Protein AF-A0A1J3FR32-F1 (afdb_monomer)

Foldseek 3Di:
DDDDDDDDPPPPPDDDDDDDDDDPDPDPPPVDPPVPCPLDCVSLVNDDPDDDDDDDDDDDDDDDDDDDDDDDDDDDDDDDDDDDDDDDDDDDDPDPDDDDDDDPCVVVVVVVVVVVVVVVVVVVVVCVVPVDPDDDDDPPPVDDPDPPDDDDDDDDDDDDDDDDVVVVVVVVVVVVVVVVVVSVVVVVVVVVVVVVVVVVVVVVVVVVVVVVPDDDDDDDDDDPD

InterPro domains:
  IPR009675 TPX2 [PTHR14326] (20-225)
  IPR027329 TPX2, C-terminal [PF06886] (163-225)

Secondary structure (DSSP, 8-state):
-PPP----TT---PPP--------------S--GGG----TTTTT---S---------------------PPP------------------------PPPP--TTHHHHHHHHHHHHHHHHHHHHHHHHHTS--PPPPP---S----PPPPPPPPPPPPP----HHHHHHHHHHHHHHHHHHHHHHHHHHHHHHHHHHHHHHHHHHHHHHHHTSPPPPPPPP---

Sequence (225 aa):
KKALKWELPGMSMQPPKCPEAETDQVTWSSSISPSDLVLTATNLGLEQPHASVSSSWDNSVSNLNSNGGRWSRRNSLESSASMGSRRSKKKQIKVTSQKPFKLRT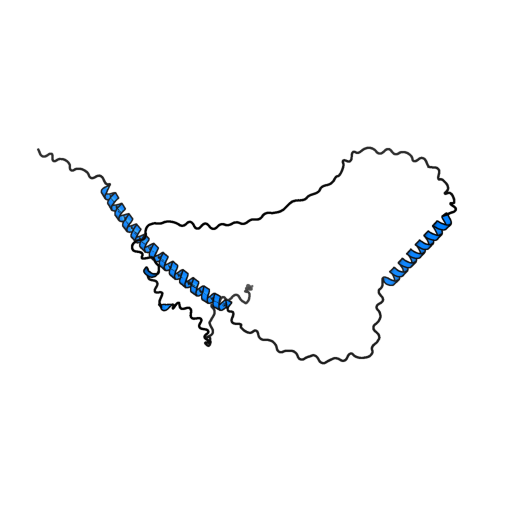EERGRMKEEEFAKKLQEMTMEEQKMRIPIAQGLPWTTDEPESLVKPHVKEITVPIDLKLHSDIRAVERADFDYQVAERLSLIEQYKAERERQQKLAEEEELRKLRKEMIPKAQPTPYFDR

Solvent-accessible surface area (backbone atoms only — not comparable to full-atom values): 16050 Å² total; per-residue (Å²): 138,82,86,86,80,88,73,74,93,82,76,77,87,65,81,85,80,79,74,89,73,82,85,79,82,79,78,76,78,69,90,70,65,81,86,74,68,69,91,39,59,62,80,70,66,72,64,63,98,80,75,79,94,72,91,81,89,82,84,82,80,84,84,87,82,82,92,82,85,84,89,85,86,84,87,88,78,88,88,80,88,86,80,85,84,85,92,75,92,75,84,79,75,84,74,83,82,77,78,83,78,88,55,91,63,49,64,64,51,49,54,52,48,53,54,50,50,50,50,53,52,51,54,52,53,52,50,62,60,61,70,57,80,78,74,83,75,77,76,88,69,85,68,79,78,83,81,75,79,79,77,84,82,78,81,85,84,74,90,77,92,72,90,52,70,64,58,56,50,51,53,55,49,51,55,50,52,50,55,51,50,53,54,50,53,53,53,50,52,54,51,51,53,52,52,53,52,50,52,54,52,52,51,51,53,50,50,49,51,57,59,65,70,51,87,77,82,77,80,79,79,87,75,95,119

Organism: Noccaea caerulescens (NCBI:txid107243)

Mean predicted aligned error: 22.43 Å

pLDDT: mean 71.94, std 20.52, range [33.94, 97.88]

Radius of gyration: 52.79 Å; Cα contacts (8 Å, |Δi|>4): 12; chains: 1; bounding box: 109×103×129 Å

Structure (mmCIF, N/CA/C/O backbone):
data_AF-A0A1J3FR32-F1
#
_entry.id   AF-A0A1J3FR32-F1
#
loop_
_atom_site.group_PDB
_atom_site.id
_atom_site.type_symbol
_atom_site.label_atom_id
_atom_site.label_alt_id
_atom_site.label_comp_id
_atom_site.label_asym_id
_atom_site.label_entity_id
_atom_site.label_seq_id
_atom_site.pdbx_PDB_ins_code
_atom_site.Cartn_x
_atom_site.Cartn_y
_atom_site.Cartn_z
_atom_site.occupancy
_atom_site.B_iso_or_equiv
_atom_site.auth_seq_id
_atom_site.auth_comp_id
_atom_site.auth_asym_id
_atom_site.auth_atom_id
_atom_site.pdbx_PDB_model_num
ATOM 1 N N . LYS A 1 1 ? -27.136 -9.671 -34.035 1.00 48.59 1 LYS A N 1
ATOM 2 C CA . LYS A 1 1 ? -26.008 -8.786 -33.651 1.00 48.59 1 LYS A CA 1
ATOM 3 C C . LYS A 1 1 ? -25.536 -9.233 -32.270 1.00 48.59 1 LYS A C 1
ATOM 5 O O . LYS A 1 1 ? -26.292 -9.063 -31.327 1.00 48.59 1 LYS A O 1
ATOM 10 N N . LYS A 1 2 ? -24.401 -9.935 -32.164 1.00 47.72 2 LYS A N 1
ATOM 11 C CA . LYS A 1 2 ? -23.880 -10.441 -30.879 1.00 47.72 2 LYS A CA 1
ATOM 12 C C . LYS A 1 2 ? -22.872 -9.426 -30.334 1.00 47.72 2 LYS A C 1
ATOM 14 O O . LYS A 1 2 ? -22.027 -8.968 -31.095 1.00 47.72 2 LYS A O 1
ATOM 19 N N . ALA A 1 3 ? -23.010 -9.046 -29.066 1.00 48.25 3 ALA A N 1
ATOM 20 C CA . ALA A 1 3 ? -22.107 -8.108 -28.407 1.00 48.25 3 ALA A CA 1
ATOM 21 C C . ALA A 1 3 ? -20.741 -8.775 -28.174 1.00 48.25 3 ALA A C 1
ATOM 23 O O . ALA A 1 3 ? -20.672 -9.826 -27.535 1.00 48.25 3 ALA A O 1
ATOM 24 N N . LEU A 1 4 ? -19.676 -8.178 -28.718 1.00 64.19 4 LEU A N 1
ATOM 25 C CA . LEU A 1 4 ? -18.297 -8.553 -28.412 1.00 64.19 4 LEU A CA 1
ATOM 26 C C . LEU A 1 4 ? -17.953 -8.028 -27.018 1.00 64.19 4 LEU A C 1
ATOM 28 O O . LEU A 1 4 ? -18.041 -6.829 -26.758 1.00 64.19 4 LEU A O 1
ATOM 32 N N . LYS A 1 5 ? -17.584 -8.948 -26.133 1.00 61.41 5 LYS A N 1
ATOM 33 C CA . LYS A 1 5 ? -17.104 -8.660 -24.787 1.00 61.41 5 LYS A CA 1
ATOM 34 C C . LYS A 1 5 ? -15.593 -8.476 -24.884 1.00 61.41 5 LYS A C 1
ATOM 36 O O . LYS A 1 5 ? -14.889 -9.414 -25.246 1.00 61.41 5 LYS A O 1
ATOM 41 N N . TRP A 1 6 ? -15.121 -7.261 -24.637 1.00 57.09 6 TRP A N 1
ATOM 42 C CA . TRP A 1 6 ? -13.699 -6.962 -24.513 1.00 57.09 6 TRP A CA 1
ATOM 43 C C . TRP A 1 6 ? -13.285 -7.248 -23.072 1.00 57.09 6 TRP A C 1
ATOM 45 O O . TRP A 1 6 ? -13.387 -6.372 -22.221 1.00 57.09 6 TRP A O 1
ATOM 55 N N . GLU A 1 7 ? -12.867 -8.476 -22.785 1.00 62.97 7 GLU A N 1
ATOM 56 C CA . GLU A 1 7 ? -12.186 -8.785 -21.527 1.00 62.97 7 GLU A CA 1
ATOM 57 C C . GLU A 1 7 ? -10.701 -9.014 -21.820 1.00 62.97 7 GLU A C 1
ATOM 59 O O . GLU A 1 7 ? -10.335 -9.793 -22.702 1.00 62.97 7 GLU A O 1
ATOM 64 N N . LEU A 1 8 ? -9.855 -8.256 -21.119 1.00 56.47 8 LEU A N 1
ATOM 65 C CA . LEU A 1 8 ? -8.399 -8.336 -21.187 1.00 56.47 8 LEU A CA 1
ATOM 66 C C . LEU A 1 8 ? -7.935 -9.688 -20.615 1.00 56.47 8 LEU A C 1
ATOM 68 O O . LEU A 1 8 ? -8.271 -10.003 -19.469 1.00 56.47 8 LEU A O 1
ATOM 72 N N . PRO A 1 9 ? -7.147 -10.482 -21.360 1.00 54.16 9 PRO A N 1
ATOM 73 C CA . PRO A 1 9 ? -6.526 -11.686 -20.821 1.00 54.16 9 PRO A CA 1
ATOM 74 C C . PRO A 1 9 ? -5.613 -11.323 -19.637 1.00 54.16 9 PRO A C 1
ATOM 76 O O . PRO A 1 9 ? -4.627 -10.615 -19.823 1.00 54.16 9 PRO A O 1
ATOM 79 N N . GLY A 1 10 ? -5.952 -11.776 -18.422 1.00 53.88 10 GLY A N 1
ATOM 80 C CA . GLY A 1 10 ? -5.095 -11.625 -17.232 1.00 53.88 10 GLY A CA 1
ATOM 81 C C . GLY A 1 10 ? -5.777 -11.212 -15.920 1.00 53.88 10 GLY A C 1
ATOM 82 O O . GLY A 1 10 ? -5.112 -11.186 -14.892 1.00 53.88 10 GLY A O 1
ATOM 83 N N . MET A 1 11 ? -7.081 -10.912 -15.904 1.00 48.69 11 MET A N 1
ATOM 84 C CA . MET A 1 11 ? -7.794 -10.448 -14.693 1.00 48.69 11 MET A CA 1
ATOM 85 C C . MET A 1 11 ? -8.573 -11.538 -13.934 1.00 48.69 11 MET A C 1
ATOM 87 O O . MET A 1 11 ? -9.514 -11.233 -13.202 1.00 48.69 11 MET A O 1
ATOM 91 N N . SER A 1 12 ? -8.199 -12.814 -14.051 1.00 49.84 12 SER A N 1
ATOM 92 C CA . SER A 1 12 ? -8.732 -13.827 -13.136 1.00 49.84 12 SER A CA 1
ATOM 93 C C . SER A 1 12 ? -7.989 -13.744 -11.801 1.00 49.84 12 SER A C 1
ATOM 95 O O . SER A 1 12 ? -6.908 -14.308 -11.648 1.00 49.84 12 SER A O 1
ATOM 97 N N . MET A 1 13 ? -8.581 -13.050 -10.828 1.00 51.06 13 MET A N 1
ATOM 98 C CA . MET A 1 13 ? -8.236 -13.189 -9.412 1.00 51.06 13 MET A CA 1
ATOM 99 C C . MET A 1 13 ? -8.655 -14.592 -8.949 1.00 51.06 13 MET A C 1
ATOM 101 O O . MET A 1 13 ? -9.740 -14.787 -8.406 1.00 51.06 13 MET A O 1
ATOM 105 N N . GLN A 1 14 ? -7.830 -15.597 -9.239 1.00 46.31 14 GLN A N 1
ATOM 106 C CA . GLN A 1 14 ? -7.890 -16.878 -8.542 1.00 46.31 14 GLN A CA 1
ATOM 107 C C . GLN A 1 14 ? -7.084 -16.759 -7.242 1.00 46.31 14 GLN A C 1
ATOM 109 O O . GLN A 1 14 ? -5.990 -16.193 -7.275 1.00 46.31 14 GLN A O 1
ATOM 114 N N . PRO A 1 15 ? -7.571 -17.299 -6.109 1.00 47.94 15 PRO A N 1
ATOM 115 C CA . PRO A 1 15 ? -6.716 -17.481 -4.944 1.00 47.94 15 PRO A CA 1
ATOM 116 C C . PRO A 1 15 ? -5.552 -18.408 -5.337 1.00 47.94 15 PRO A C 1
ATOM 118 O O . PRO A 1 15 ? -5.787 -19.391 -6.054 1.00 47.94 15 PRO A O 1
ATOM 121 N N . PRO A 1 16 ? -4.307 -18.112 -4.923 1.00 49.38 16 PRO A N 1
ATOM 122 C CA . PRO A 1 16 ? -3.157 -18.914 -5.309 1.00 49.38 16 PRO A CA 1
ATOM 123 C C . PRO A 1 16 ? -3.336 -20.346 -4.803 1.00 49.38 16 PRO A C 1
ATOM 125 O O . PRO A 1 16 ? -3.536 -20.598 -3.616 1.00 49.38 16 PRO A O 1
ATOM 128 N N . LYS A 1 17 ? -3.291 -21.293 -5.739 1.00 40.34 17 LYS A N 1
ATOM 129 C CA . LYS A 1 17 ? -3.235 -22.722 -5.453 1.00 40.34 17 LYS A CA 1
ATOM 130 C C . LYS A 1 17 ? -1.770 -23.048 -5.179 1.00 40.34 17 LYS A C 1
ATOM 132 O O . LYS A 1 17 ? -0.960 -23.023 -6.100 1.00 40.34 17 LYS A O 1
ATOM 137 N N . CYS A 1 18 ? -1.436 -23.256 -3.909 1.00 33.94 18 CYS A N 1
ATOM 138 C CA . CYS A 1 18 ? -0.085 -23.589 -3.470 1.00 33.94 18 CYS A CA 1
ATOM 139 C C . CYS A 1 18 ? 0.385 -24.900 -4.124 1.00 33.94 18 CYS A C 1
ATOM 141 O O . CYS A 1 18 ? -0.312 -25.908 -3.982 1.00 33.94 18 CYS A O 1
ATOM 143 N N . PRO A 1 19 ? 1.542 -24.933 -4.804 1.00 43.50 19 PRO A N 1
ATOM 144 C CA . PRO A 1 19 ? 2.239 -26.186 -5.042 1.00 43.50 19 PRO A CA 1
ATOM 145 C C . PRO A 1 19 ? 2.903 -26.644 -3.735 1.00 43.50 19 PRO A C 1
ATOM 147 O O . PRO A 1 19 ? 3.483 -25.835 -3.007 1.00 43.50 19 PRO A O 1
ATOM 150 N N . GLU A 1 20 ? 2.780 -27.937 -3.430 1.00 43.53 20 GLU A N 1
ATOM 151 C CA . GLU A 1 20 ? 3.483 -28.606 -2.333 1.00 43.53 20 GLU A CA 1
ATOM 152 C C . GLU A 1 20 ? 4.988 -28.337 -2.454 1.00 43.53 20 GLU A C 1
ATOM 154 O O . GLU A 1 20 ? 5.626 -28.697 -3.443 1.00 43.53 20 GLU A O 1
ATOM 159 N N . ALA A 1 21 ? 5.540 -27.636 -1.464 1.00 42.88 21 ALA A N 1
ATOM 160 C CA . ALA A 1 21 ? 6.949 -27.296 -1.411 1.00 42.88 21 ALA A CA 1
ATOM 161 C C . ALA A 1 21 ? 7.724 -28.415 -0.710 1.00 42.88 21 ALA A C 1
ATOM 163 O O . ALA A 1 21 ? 7.490 -28.707 0.464 1.00 42.88 21 ALA A O 1
ATOM 164 N N . GLU A 1 22 ? 8.680 -28.994 -1.433 1.00 44.19 22 GLU A N 1
ATOM 165 C CA . GLU A 1 22 ? 9.786 -29.746 -0.851 1.00 44.19 22 GLU A CA 1
ATOM 166 C C . GLU A 1 22 ? 10.551 -28.848 0.133 1.00 44.19 22 GLU A C 1
ATOM 168 O O . GLU A 1 22 ? 10.854 -27.677 -0.124 1.00 44.19 22 GLU A O 1
ATOM 173 N N . THR A 1 23 ? 10.775 -29.407 1.314 1.00 45.12 23 THR A N 1
ATOM 174 C CA . THR A 1 23 ? 11.260 -28.738 2.513 1.00 45.12 23 THR A CA 1
ATOM 175 C C . THR A 1 23 ? 12.777 -28.592 2.497 1.00 45.12 23 THR A C 1
ATOM 177 O O . THR A 1 23 ? 13.473 -29.512 2.915 1.00 45.12 23 THR A O 1
ATOM 180 N N . ASP A 1 24 ? 13.276 -27.411 2.144 1.00 43.75 24 ASP A N 1
ATOM 181 C CA . ASP A 1 24 ? 14.605 -26.972 2.573 1.00 43.75 24 ASP A CA 1
ATOM 182 C C . ASP A 1 24 ? 14.437 -25.933 3.680 1.00 43.75 24 ASP A C 1
ATOM 184 O O . ASP A 1 24 ? 14.097 -24.767 3.464 1.00 43.75 24 ASP A O 1
ATOM 188 N N . GLN A 1 25 ? 14.592 -26.422 4.907 1.00 48.72 25 GLN A N 1
ATOM 189 C CA . GLN A 1 25 ? 14.386 -25.671 6.131 1.00 48.72 25 GLN A CA 1
ATOM 190 C C . GLN A 1 25 ? 15.559 -24.719 6.380 1.00 48.72 25 GLN A C 1
ATOM 192 O O . GLN A 1 25 ? 16.632 -25.134 6.811 1.00 48.72 25 GLN A O 1
ATOM 197 N N . VAL A 1 26 ? 15.331 -23.421 6.192 1.00 43.25 26 VAL A N 1
ATOM 198 C CA . VAL A 1 26 ? 16.064 -22.392 6.938 1.00 43.25 26 VAL A CA 1
ATOM 199 C C . VAL A 1 26 ? 15.116 -21.872 8.005 1.00 43.25 26 VAL A C 1
ATOM 201 O O . VAL A 1 26 ? 14.416 -20.877 7.842 1.00 43.25 26 VAL A O 1
ATOM 204 N N . THR A 1 27 ? 15.069 -22.625 9.099 1.00 38.78 27 THR A N 1
ATOM 205 C CA . THR A 1 27 ? 14.324 -22.304 10.313 1.00 38.78 27 THR A CA 1
ATOM 206 C C . THR A 1 27 ? 14.999 -21.119 10.994 1.00 38.78 27 THR A C 1
ATOM 208 O O . THR A 1 27 ? 15.887 -21.278 11.830 1.00 38.78 27 THR A O 1
ATOM 211 N N . TRP A 1 28 ? 14.602 -19.900 10.634 1.00 43.81 28 TRP A N 1
ATOM 212 C CA . TRP A 1 28 ? 14.750 -18.779 11.554 1.00 43.81 28 TRP A CA 1
ATOM 213 C C . TRP A 1 28 ? 13.712 -18.994 12.648 1.00 43.81 28 TRP A C 1
ATOM 215 O O . TRP A 1 28 ? 12.531 -18.711 12.467 1.00 43.81 28 TRP A O 1
ATOM 225 N N . SER A 1 29 ? 14.156 -19.580 13.761 1.00 38.19 29 SER A N 1
ATOM 226 C CA . SER A 1 29 ? 13.354 -19.754 14.968 1.00 38.19 29 SER A CA 1
ATOM 227 C C . SER A 1 29 ? 12.934 -18.386 15.507 1.00 38.19 29 SER A C 1
ATOM 229 O O . SER A 1 29 ? 13.601 -17.808 16.363 1.00 38.19 29 SER A O 1
ATOM 231 N N . SER A 1 30 ? 11.816 -17.863 15.007 1.00 42.00 30 SER A N 1
ATOM 232 C CA . SER A 1 30 ? 11.007 -16.905 15.747 1.00 42.00 30 SER A CA 1
ATOM 233 C C . SER A 1 30 ? 10.474 -17.658 16.961 1.00 42.00 30 SER A C 1
ATOM 235 O O . SER A 1 30 ? 9.672 -18.578 16.832 1.00 42.00 30 SER A O 1
ATOM 237 N N . SER A 1 31 ? 10.975 -17.330 18.149 1.00 48.75 31 SER A N 1
ATOM 238 C CA . SER A 1 31 ? 10.656 -18.002 19.415 1.00 48.75 31 SER A CA 1
ATOM 239 C C . SER A 1 31 ? 9.233 -17.720 19.919 1.00 48.75 31 SER A C 1
ATOM 241 O O . SER A 1 31 ? 8.970 -17.807 21.116 1.00 48.75 31 SER A O 1
ATOM 243 N N . ILE A 1 32 ? 8.324 -17.322 19.033 1.00 49.62 32 ILE A N 1
ATOM 244 C CA . ILE A 1 32 ? 6.940 -17.000 19.354 1.00 49.62 32 ILE A CA 1
ATOM 245 C C . ILE A 1 32 ? 6.105 -18.173 18.849 1.00 49.62 32 ILE A C 1
ATOM 247 O O . ILE A 1 32 ? 5.623 -18.177 17.719 1.00 49.62 32 ILE A O 1
ATOM 251 N N . SER A 1 33 ? 6.002 -19.208 19.680 1.00 47.91 33 SER A N 1
ATOM 252 C CA . SER A 1 33 ? 5.116 -20.343 19.433 1.00 47.91 33 SER A CA 1
ATOM 253 C C . SER A 1 33 ? 3.668 -19.842 19.312 1.00 47.91 33 SER A C 1
ATOM 255 O O . SER A 1 33 ? 3.163 -19.249 20.267 1.00 47.91 33 SER A O 1
ATOM 257 N N . PRO A 1 34 ? 2.962 -20.099 18.193 1.00 53.72 34 PRO A N 1
ATOM 258 C CA . PRO A 1 34 ? 1.557 -19.708 18.024 1.00 53.72 34 PRO A CA 1
ATOM 259 C C . PRO A 1 34 ? 0.623 -20.340 19.069 1.00 53.72 34 PRO A C 1
ATOM 261 O O . PRO A 1 34 ? -0.453 -19.822 19.348 1.00 53.72 34 PRO A O 1
ATOM 264 N N . SER A 1 35 ? 1.046 -21.460 19.661 1.00 53.28 35 SER A N 1
ATOM 265 C CA . SER A 1 35 ? 0.230 -22.310 20.530 1.00 53.28 35 SER A CA 1
ATOM 266 C C . SER A 1 35 ? -0.011 -21.766 21.944 1.00 53.28 35 SER A C 1
ATOM 268 O O . SER A 1 35 ? -0.886 -22.289 22.628 1.00 53.28 35 SER A O 1
ATOM 270 N N . ASP A 1 36 ? 0.707 -20.724 22.378 1.00 50.66 36 ASP A N 1
ATOM 271 C CA . ASP A 1 36 ? 0.590 -20.194 23.750 1.00 50.66 36 ASP A CA 1
ATOM 272 C C . ASP A 1 36 ? -0.272 -18.924 23.852 1.00 50.66 36 ASP A C 1
ATOM 274 O O . ASP A 1 36 ? -0.567 -18.452 24.952 1.00 50.66 36 ASP A O 1
ATOM 278 N N . LEU A 1 37 ? -0.736 -18.367 22.727 1.00 57.53 37 LEU A N 1
ATOM 279 C CA . LEU A 1 37 ? -1.540 -17.144 22.728 1.00 57.53 37 LEU A CA 1
ATOM 280 C C . LEU A 1 37 ? -3.041 -17.450 22.833 1.00 57.53 37 LEU A C 1
ATOM 282 O O . LEU A 1 37 ? -3.836 -17.053 21.984 1.00 57.53 37 LEU A O 1
ATOM 286 N N . VAL A 1 38 ? -3.459 -18.147 23.892 1.00 58.94 38 VAL A N 1
ATOM 287 C CA . VAL A 1 38 ? -4.889 -18.203 24.224 1.00 58.94 38 VAL A CA 1
ATOM 288 C C . VAL A 1 38 ? -5.323 -16.775 24.560 1.00 58.94 38 VAL A C 1
ATOM 290 O O . VAL A 1 38 ? -4.886 -16.195 25.559 1.00 58.94 38 VAL A O 1
ATOM 293 N N . LEU A 1 39 ? -6.144 -16.183 23.692 1.00 61.81 39 LEU A N 1
ATOM 294 C CA . LEU A 1 39 ? -6.645 -14.817 23.826 1.00 61.81 39 LEU A CA 1
ATOM 295 C C . LEU A 1 39 ? -7.658 -14.734 24.982 1.00 61.81 39 LEU A C 1
ATOM 297 O O . LEU A 1 39 ? -8.868 -14.692 24.785 1.00 61.81 39 LEU A O 1
ATOM 301 N N . THR A 1 40 ? -7.165 -14.744 26.215 1.00 66.19 40 THR A N 1
ATOM 302 C CA . THR A 1 40 ? -7.963 -14.532 27.424 1.00 66.19 40 THR A CA 1
ATOM 303 C C . THR A 1 40 ? -7.999 -13.045 27.783 1.00 66.19 40 THR A C 1
ATOM 305 O O . THR A 1 40 ? -7.065 -12.291 27.499 1.00 66.19 40 THR A O 1
ATOM 308 N N . ALA A 1 41 ? -9.064 -12.603 28.458 1.00 63.66 41 ALA A N 1
ATOM 309 C CA . ALA A 1 41 ? -9.223 -11.210 28.899 1.00 63.66 41 ALA A CA 1
ATOM 310 C C . ALA A 1 41 ? -8.042 -10.694 29.756 1.00 63.66 41 ALA A C 1
ATOM 312 O O . ALA A 1 41 ? -7.731 -9.500 29.735 1.00 63.66 41 ALA A O 1
ATOM 313 N N . THR A 1 42 ? -7.345 -11.598 30.453 1.00 66.25 42 THR A N 1
ATOM 314 C CA . THR A 1 42 ? -6.127 -11.323 31.227 1.00 66.25 42 THR A CA 1
ATOM 315 C C . THR A 1 42 ? -4.920 -11.015 30.329 1.00 66.25 42 THR A C 1
ATOM 317 O O . THR A 1 42 ? -4.260 -9.997 30.525 1.00 66.25 42 THR A O 1
ATOM 320 N N . ASN A 1 43 ? -4.678 -11.811 29.279 1.00 68.56 43 ASN A N 1
ATOM 321 C CA . ASN A 1 43 ? -3.590 -11.601 28.308 1.00 68.56 43 ASN A CA 1
ATOM 322 C C . ASN A 1 43 ? -3.787 -10.334 27.455 1.00 68.56 43 ASN A C 1
ATOM 324 O O . ASN A 1 43 ? -2.833 -9.732 26.958 1.00 68.56 43 ASN A O 1
ATOM 328 N N . LEU A 1 44 ? -5.037 -9.898 27.295 1.00 68.75 44 LEU A N 1
ATOM 329 C CA . LEU A 1 44 ? -5.388 -8.664 26.595 1.00 68.75 44 LEU A CA 1
ATOM 330 C C . LEU A 1 44 ? -5.256 -7.405 27.470 1.00 68.75 44 LEU A C 1
ATOM 332 O O . LEU A 1 44 ? -5.487 -6.306 26.968 1.00 68.75 44 LEU A O 1
ATOM 336 N N . GLY A 1 45 ? -4.884 -7.544 28.750 1.00 66.88 45 GLY A N 1
ATOM 337 C CA . GLY A 1 45 ? -4.786 -6.429 29.698 1.00 66.88 45 GLY A CA 1
ATOM 338 C C . GLY A 1 45 ? -6.136 -5.777 30.019 1.00 66.88 45 GLY A C 1
ATOM 339 O O . GLY A 1 45 ? -6.176 -4.638 30.475 1.00 66.88 45 GLY A O 1
ATOM 340 N N . LEU A 1 46 ? -7.247 -6.472 29.748 1.00 67.00 46 LEU A N 1
ATOM 341 C CA . LEU A 1 46 ? -8.606 -5.960 29.952 1.00 67.00 46 LEU A CA 1
ATOM 342 C C . LEU A 1 46 ? -9.109 -6.206 31.377 1.00 67.00 46 LEU A C 1
ATOM 344 O O . LEU A 1 46 ? -10.017 -5.513 31.841 1.00 67.00 46 LEU A O 1
ATOM 348 N N . GLU A 1 47 ? -8.524 -7.186 32.058 1.00 58.34 47 GLU A N 1
ATOM 349 C CA . GLU A 1 47 ? -8.795 -7.556 33.445 1.00 58.34 47 GLU A CA 1
ATOM 350 C C . GLU A 1 47 ? -7.671 -6.971 34.319 1.00 58.34 47 GLU A C 1
ATOM 352 O O . GLU A 1 47 ? -6.654 -7.600 34.587 1.00 58.34 47 GLU A O 1
ATOM 357 N N . GLN A 1 48 ? -7.804 -5.691 34.676 1.00 59.25 48 GLN A N 1
ATOM 358 C CA . GLN A 1 48 ? -7.041 -5.092 35.770 1.00 59.25 48 GLN A CA 1
ATOM 359 C C . GLN A 1 48 ? -8.019 -4.815 36.915 1.00 59.25 48 GLN A C 1
ATOM 361 O O . GLN A 1 48 ? -8.937 -4.014 36.721 1.00 59.25 48 GLN A O 1
ATOM 366 N N . PRO A 1 49 ? -7.840 -5.430 38.099 1.00 55.34 49 PRO A N 1
ATOM 367 C CA . PRO A 1 49 ? -8.772 -5.258 39.212 1.00 55.34 49 PRO A CA 1
ATOM 368 C C . PRO A 1 49 ? -8.855 -3.826 39.759 1.00 55.34 49 PRO A C 1
ATOM 370 O O . PRO A 1 49 ? -9.863 -3.469 40.353 1.00 55.34 49 PRO A O 1
ATOM 373 N N . HIS A 1 50 ? -7.851 -2.970 39.546 1.00 48.00 50 HIS A N 1
ATOM 374 C CA . HIS A 1 50 ? -7.850 -1.598 40.060 1.00 48.00 50 HIS A CA 1
ATOM 375 C C . HIS A 1 50 ? -6.973 -0.705 39.172 1.00 48.00 50 HIS A C 1
ATOM 377 O O . HIS A 1 50 ? -5.758 -0.681 39.341 1.00 48.00 50 HIS A O 1
ATOM 383 N N . ALA A 1 51 ? -7.550 0.029 38.220 1.00 41.66 51 ALA A N 1
ATOM 384 C CA . ALA A 1 51 ? -6.798 1.026 37.459 1.00 41.66 51 ALA A CA 1
ATOM 385 C C . ALA A 1 51 ? -7.597 2.320 37.329 1.00 41.66 51 ALA A C 1
ATOM 387 O O . ALA A 1 51 ? -8.643 2.389 36.684 1.00 41.66 51 ALA A O 1
ATOM 388 N N . SER A 1 52 ? -7.080 3.330 38.020 1.00 42.06 52 SER A N 1
ATOM 389 C CA . SER A 1 52 ? -7.567 4.695 38.102 1.00 42.06 52 SER A CA 1
ATOM 390 C C . SER A 1 52 ? -7.805 5.307 36.725 1.00 42.06 52 SER A C 1
ATOM 392 O O . SER A 1 52 ? -6.973 5.213 35.825 1.00 42.06 52 SER A O 1
ATOM 394 N N . VAL A 1 53 ? -8.932 6.002 36.612 1.00 42.06 53 VAL A N 1
ATOM 395 C CA . VAL A 1 53 ? -9.227 6.984 35.569 1.00 42.06 53 VAL A CA 1
ATOM 396 C C . VAL A 1 53 ? -8.045 7.945 35.383 1.00 42.06 53 VAL A C 1
ATOM 398 O O . VAL A 1 53 ? -7.838 8.863 36.169 1.00 42.06 53 VAL A O 1
ATOM 401 N N . SER A 1 54 ? -7.260 7.734 34.331 1.00 35.72 54 SER A N 1
ATOM 402 C CA . SER A 1 54 ? -6.358 8.741 33.777 1.00 35.72 54 SER A CA 1
ATOM 403 C C . SER A 1 54 ? -6.576 8.770 32.273 1.00 35.72 54 SER A C 1
ATOM 405 O O . SER A 1 54 ? -6.045 7.960 31.515 1.00 35.72 54 SER A O 1
ATOM 407 N N . SER A 1 55 ? -7.452 9.676 31.854 1.00 41.88 55 SER A N 1
ATOM 408 C CA . SER A 1 55 ? -7.598 10.098 30.470 1.00 41.88 55 SER A CA 1
ATOM 409 C C . SER A 1 55 ? -6.375 10.928 30.082 1.00 41.88 55 SER A C 1
ATOM 411 O O . SER A 1 55 ? -6.213 12.045 30.572 1.00 41.88 55 SER A O 1
ATOM 413 N N . SER A 1 56 ? -5.529 10.415 29.195 1.00 42.16 56 SER A N 1
ATOM 414 C CA . SER A 1 56 ? -4.574 11.249 28.465 1.00 42.16 56 SER A CA 1
ATOM 415 C C . SER A 1 56 ? -4.372 10.664 27.073 1.00 42.16 56 SER A C 1
ATOM 417 O O . SER A 1 56 ? -3.639 9.696 26.878 1.00 42.16 56 SER A O 1
ATOM 419 N N . TRP A 1 57 ? -5.109 11.217 26.115 1.00 47.94 57 TRP A N 1
ATOM 420 C CA . TRP A 1 57 ? -4.928 10.992 24.686 1.00 47.94 57 TRP A CA 1
ATOM 421 C C . TRP A 1 57 ? -4.553 12.326 24.049 1.00 47.94 57 TRP A C 1
ATOM 423 O O . TRP A 1 57 ? -5.378 12.956 23.400 1.00 47.94 57 TRP A O 1
ATOM 433 N N . ASP A 1 58 ? -3.294 12.725 24.209 1.00 37.88 58 ASP A N 1
ATOM 434 C CA . ASP A 1 58 ? -2.713 13.838 23.461 1.00 37.88 58 ASP A CA 1
ATOM 435 C C . ASP A 1 58 ? -1.617 13.286 22.541 1.00 37.88 58 ASP A C 1
ATOM 437 O O . ASP A 1 58 ? -0.430 13.314 22.853 1.00 37.88 58 ASP A O 1
ATOM 441 N N . ASN A 1 59 ? -2.019 12.750 21.386 1.00 40.94 59 ASN A N 1
ATOM 442 C CA . ASN A 1 59 ? -1.097 12.419 20.298 1.00 40.94 59 ASN A CA 1
ATOM 443 C C . ASN A 1 59 ? -1.090 13.585 19.298 1.00 40.94 59 ASN A C 1
ATOM 445 O O . ASN A 1 59 ? -1.910 13.649 18.382 1.00 40.94 59 ASN A O 1
ATOM 449 N N . SER A 1 60 ? -0.170 14.533 19.488 1.00 43.44 60 SER A N 1
ATOM 450 C CA . SER A 1 60 ? 0.066 15.630 18.544 1.00 43.44 60 SER A CA 1
ATOM 451 C C . SER A 1 60 ? 1.096 15.209 17.494 1.00 43.44 60 SER A C 1
ATOM 453 O O . SER A 1 60 ? 2.284 15.097 17.787 1.00 43.44 60 SER A O 1
ATOM 455 N N . VAL A 1 61 ? 0.645 14.996 16.257 1.00 44.38 61 VAL A N 1
ATOM 456 C CA . VAL A 1 61 ? 1.507 14.858 15.074 1.00 44.38 61 VAL A CA 1
ATOM 457 C C . VAL A 1 61 ? 1.749 16.237 14.460 1.00 44.38 61 VAL A C 1
ATOM 459 O O . VAL A 1 61 ? 0.828 16.917 14.012 1.00 44.38 61 VAL A O 1
ATOM 462 N N . SER A 1 62 ? 3.005 16.675 14.468 1.00 39.62 62 SER A N 1
ATOM 463 C CA . SER A 1 62 ? 3.462 17.921 13.860 1.00 39.62 62 SER A CA 1
ATOM 464 C C . SER A 1 62 ? 3.638 17.748 12.347 1.00 39.62 62 SER A C 1
ATOM 466 O O . SER A 1 62 ? 4.585 17.122 11.880 1.00 39.62 62 SER A O 1
ATOM 468 N N . ASN A 1 63 ? 2.747 18.351 11.558 1.00 44.72 63 ASN A N 1
ATOM 469 C CA . ASN A 1 63 ? 2.945 18.514 10.117 1.00 44.72 63 ASN A CA 1
ATOM 470 C C . ASN A 1 63 ? 3.589 19.877 9.839 1.00 44.72 63 ASN A C 1
ATOM 472 O O . ASN A 1 63 ? 2.913 20.903 9.842 1.00 44.72 63 ASN A O 1
ATOM 476 N N . LEU A 1 64 ? 4.898 19.879 9.578 1.00 51.22 64 LEU A N 1
ATOM 477 C CA . LEU A 1 64 ? 5.631 21.032 9.059 1.00 51.22 64 LEU A CA 1
ATOM 478 C C . LEU A 1 64 ? 6.075 20.746 7.615 1.00 51.22 64 LEU A C 1
ATOM 480 O O . LEU A 1 64 ? 7.112 20.138 7.369 1.00 51.22 64 LEU A O 1
ATOM 484 N N . ASN A 1 65 ? 5.288 21.205 6.648 1.00 42.84 65 ASN A N 1
ATOM 485 C CA . ASN A 1 65 ? 5.754 21.573 5.312 1.00 42.84 65 ASN A CA 1
ATOM 486 C C . ASN A 1 65 ? 4.940 22.821 4.914 1.00 42.84 65 ASN A C 1
ATOM 488 O O . ASN A 1 65 ? 3.755 22.909 5.194 1.00 42.84 65 ASN A O 1
ATOM 492 N N . SER A 1 66 ? 5.554 23.920 4.486 1.00 46.03 66 SER A N 1
ATOM 493 C CA . SER A 1 66 ? 5.968 24.099 3.099 1.00 46.03 66 SER A CA 1
ATOM 494 C C . SER A 1 66 ? 6.979 25.247 2.949 1.00 46.03 66 SER A C 1
ATOM 496 O O . SER A 1 66 ? 6.705 26.386 3.328 1.00 46.03 66 SER A O 1
ATOM 498 N N . ASN A 1 67 ? 8.110 24.959 2.303 1.00 50.12 67 ASN A N 1
ATOM 499 C CA . ASN A 1 67 ? 9.023 25.955 1.743 1.00 50.12 67 ASN A CA 1
ATOM 500 C C . ASN A 1 67 ? 8.422 26.548 0.457 1.00 50.12 67 ASN A C 1
ATOM 502 O O . ASN A 1 67 ? 8.252 25.831 -0.527 1.00 50.12 67 ASN A O 1
ATOM 506 N N . GLY A 1 68 ? 8.155 27.855 0.442 1.00 45.12 68 GLY A N 1
ATOM 507 C CA . GLY A 1 68 ? 7.689 28.594 -0.734 1.00 45.12 68 GLY A CA 1
ATOM 508 C C . GLY A 1 68 ? 8.630 29.742 -1.083 1.00 45.12 68 GLY A C 1
ATOM 509 O O . GLY A 1 68 ? 8.413 30.876 -0.670 1.00 45.12 68 GLY A O 1
ATOM 510 N N . GLY A 1 69 ? 9.687 29.457 -1.843 1.00 44.53 69 GLY A N 1
ATOM 511 C CA . GLY A 1 69 ? 10.501 30.488 -2.484 1.00 44.53 69 GLY A CA 1
ATOM 512 C C . GLY A 1 69 ? 9.973 30.822 -3.880 1.00 44.53 69 GLY A C 1
ATOM 513 O O . GLY A 1 69 ? 9.603 29.911 -4.616 1.00 44.53 69 GLY A O 1
ATOM 514 N N . ARG A 1 70 ? 10.019 32.103 -4.278 1.00 48.62 70 ARG A N 1
ATOM 515 C CA . ARG A 1 70 ? 10.757 32.568 -5.474 1.00 48.62 70 ARG A CA 1
ATOM 516 C C . ARG A 1 70 ? 10.599 34.072 -5.726 1.00 48.62 70 ARG A C 1
ATOM 518 O O . ARG A 1 70 ? 9.516 34.626 -5.857 1.00 48.62 70 ARG A O 1
ATOM 525 N N . TRP A 1 71 ? 11.776 34.668 -5.854 1.00 40.81 71 TRP A N 1
ATOM 526 C CA . TRP A 1 71 ? 12.135 36.012 -6.276 1.00 40.81 71 TRP A CA 1
ATOM 527 C C . TRP A 1 71 ? 11.686 36.294 -7.720 1.00 40.81 71 TRP A C 1
ATOM 529 O O . TRP A 1 71 ? 12.070 35.574 -8.641 1.00 40.81 71 TRP A O 1
ATOM 539 N N . SER A 1 72 ? 10.921 37.367 -7.935 1.00 49.22 72 SER A N 1
ATOM 540 C CA . SER A 1 72 ? 10.549 37.868 -9.264 1.00 49.22 72 SER A CA 1
ATOM 541 C C . SER A 1 72 ? 11.486 39.011 -9.668 1.00 49.22 72 SER A C 1
ATOM 543 O O . SER A 1 72 ? 11.533 40.043 -9.005 1.00 49.22 72 SER A O 1
ATOM 545 N N . ARG A 1 73 ? 12.254 38.823 -10.750 1.00 50.69 73 ARG A N 1
ATOM 546 C CA . ARG A 1 73 ? 12.954 39.895 -11.476 1.00 50.69 73 ARG A CA 1
ATOM 547 C C . ARG A 1 73 ? 12.161 40.192 -12.746 1.00 50.69 73 ARG A C 1
ATOM 549 O O . ARG A 1 73 ? 12.029 39.304 -13.586 1.00 50.69 73 ARG A O 1
ATOM 556 N N . ARG A 1 74 ? 11.698 41.429 -12.929 1.00 51.19 74 ARG A N 1
ATOM 557 C CA . ARG A 1 74 ? 11.296 41.947 -14.246 1.00 51.19 74 ARG A CA 1
ATOM 558 C C . ARG A 1 74 ? 11.833 43.364 -14.436 1.00 51.19 74 ARG A C 1
ATOM 560 O O . ARG A 1 74 ? 11.444 44.280 -13.723 1.00 51.19 74 ARG A O 1
ATOM 567 N N . ASN A 1 75 ? 12.738 43.484 -15.406 1.00 40.53 75 ASN A N 1
ATOM 568 C CA . ASN A 1 75 ? 13.184 44.726 -16.031 1.00 40.53 75 ASN A CA 1
ATOM 569 C C . ASN A 1 75 ? 12.118 45.208 -17.030 1.00 40.53 75 ASN A C 1
ATOM 571 O O . ASN A 1 75 ? 11.534 44.383 -17.731 1.00 40.53 75 ASN A O 1
ATOM 575 N N . SER A 1 76 ? 11.935 46.523 -17.158 1.00 43.62 76 SER A N 1
ATOM 576 C CA . SER A 1 76 ? 11.282 47.154 -18.312 1.00 43.62 76 SER A CA 1
ATOM 577 C C . SER A 1 76 ? 11.930 48.514 -18.562 1.00 43.62 76 SER A C 1
ATOM 579 O O . SER A 1 76 ? 11.935 49.365 -17.677 1.00 43.62 76 SER A O 1
ATOM 581 N N . LEU A 1 77 ? 12.491 48.684 -19.759 1.00 45.16 77 LEU A N 1
ATOM 582 C CA . LEU A 1 77 ? 13.078 49.914 -20.289 1.00 45.16 77 LEU A CA 1
ATOM 583 C C . LEU A 1 77 ? 12.092 50.551 -21.279 1.00 45.16 77 LEU A C 1
ATOM 585 O O . LEU A 1 77 ? 11.523 49.842 -22.103 1.00 45.16 77 LEU A O 1
ATOM 589 N N . GLU A 1 78 ? 11.939 51.870 -21.152 1.00 38.94 78 GLU A N 1
ATOM 590 C CA . GLU A 1 78 ? 11.758 52.896 -22.189 1.00 38.94 78 GLU A CA 1
ATOM 591 C C . GLU A 1 78 ? 10.887 52.589 -23.424 1.00 38.94 78 GLU A C 1
ATOM 593 O O . GLU A 1 78 ? 11.234 51.749 -24.250 1.00 38.94 78 GLU A O 1
ATOM 598 N N . SER A 1 79 ? 9.860 53.415 -23.664 1.00 42.59 79 SER A N 1
ATOM 599 C CA . SER A 1 79 ? 9.679 54.065 -24.976 1.00 42.59 79 SER A CA 1
ATOM 600 C C . SER A 1 79 ? 8.714 55.248 -24.917 1.00 42.59 79 SER A C 1
ATOM 602 O O . SER A 1 79 ? 7.676 55.228 -24.260 1.00 42.59 79 SER A O 1
ATOM 604 N N . SER A 1 80 ? 9.134 56.287 -25.628 1.00 47.03 80 SER A N 1
ATOM 605 C CA . SER A 1 80 ? 8.728 57.681 -25.586 1.00 47.03 80 SER A CA 1
ATOM 606 C C . SER A 1 80 ? 7.518 58.013 -26.467 1.00 47.03 80 SER A C 1
ATOM 608 O O . SER A 1 80 ? 7.224 57.367 -27.472 1.00 47.03 80 SER A O 1
ATOM 610 N N . ALA A 1 81 ? 6.810 59.069 -26.063 1.00 36.50 81 ALA A N 1
ATOM 611 C CA . ALA A 1 81 ? 5.634 59.619 -26.723 1.00 36.50 81 ALA A CA 1
ATOM 612 C C . ALA A 1 81 ? 5.940 60.177 -28.128 1.00 36.50 81 ALA A C 1
ATOM 614 O O . ALA A 1 81 ? 6.856 60.978 -28.310 1.00 36.50 81 ALA A O 1
ATOM 615 N N . SER A 1 82 ? 5.112 59.821 -29.115 1.00 38.91 82 SER A N 1
ATOM 616 C CA . SER A 1 82 ? 5.088 60.451 -30.439 1.00 38.91 82 SER A CA 1
ATOM 617 C C . SER A 1 82 ? 4.020 61.550 -30.469 1.00 38.91 82 SER A C 1
ATOM 619 O O . SER A 1 82 ? 2.824 61.267 -30.444 1.00 38.91 82 SER A O 1
ATOM 621 N N . MET A 1 83 ? 4.450 62.814 -30.514 1.00 43.81 83 MET A N 1
ATOM 622 C CA . MET A 1 83 ? 3.599 63.970 -30.821 1.00 43.81 83 MET A CA 1
ATOM 623 C C . MET A 1 83 ? 3.673 64.258 -32.324 1.00 43.81 83 MET A C 1
ATOM 625 O O . MET A 1 83 ? 4.756 64.403 -32.891 1.00 43.81 83 MET A O 1
ATOM 629 N N . GLY A 1 84 ? 2.513 64.315 -32.981 1.00 43.06 84 GLY A N 1
ATOM 630 C CA . GLY A 1 84 ? 2.405 64.545 -34.420 1.00 43.06 84 GLY A CA 1
ATOM 631 C C . GLY A 1 84 ? 2.686 65.985 -34.855 1.00 43.06 84 GLY A C 1
ATOM 632 O O . GLY A 1 84 ? 2.653 66.900 -34.041 1.00 43.06 84 GLY A O 1
ATOM 633 N N . SER A 1 85 ? 2.895 66.187 -36.168 1.00 42.09 85 SER A N 1
ATOM 634 C CA . SER A 1 85 ? 2.288 67.279 -36.958 1.00 42.09 85 SER A CA 1
ATOM 635 C C . SER A 1 85 ? 2.961 67.504 -38.332 1.00 42.09 85 SER A C 1
ATOM 637 O O . SER A 1 85 ? 4.141 67.812 -38.425 1.00 42.09 85 SER A O 1
ATOM 639 N N . ARG A 1 86 ? 2.104 67.480 -39.368 1.00 55.22 86 ARG A N 1
ATOM 640 C CA . ARG A 1 86 ? 2.062 68.301 -40.606 1.00 55.22 86 ARG A CA 1
ATOM 641 C C . ARG A 1 86 ? 3.176 68.189 -41.668 1.00 55.22 86 ARG A C 1
ATOM 643 O O . ARG A 1 86 ? 4.269 68.726 -41.557 1.00 55.22 86 ARG A O 1
ATOM 650 N N . ARG A 1 87 ? 2.771 67.617 -42.813 1.00 57.78 87 ARG A N 1
ATOM 651 C CA . ARG A 1 87 ? 3.448 67.648 -44.122 1.00 57.78 87 ARG A CA 1
ATOM 652 C C . ARG A 1 87 ? 3.239 69.004 -44.815 1.00 57.78 87 ARG A C 1
ATOM 654 O O . ARG A 1 87 ? 2.098 69.379 -45.067 1.00 57.78 87 ARG A O 1
ATOM 661 N N . SER A 1 88 ? 4.314 69.666 -45.241 1.00 58.88 88 SER A N 1
ATOM 662 C CA . SER A 1 88 ? 4.281 70.709 -46.277 1.00 58.88 88 SER A CA 1
ATOM 663 C C . SER A 1 88 ? 5.243 70.334 -47.416 1.00 58.88 88 SER A C 1
ATOM 665 O O . SER A 1 88 ? 6.418 70.039 -47.208 1.00 58.88 88 SER A O 1
ATOM 667 N N . LYS A 1 89 ? 4.719 70.260 -48.647 1.00 60.72 89 LYS A N 1
ATOM 668 C CA . LYS A 1 89 ? 5.483 69.919 -49.859 1.00 60.72 89 LYS A CA 1
ATOM 669 C C . LYS A 1 89 ? 6.334 71.124 -50.277 1.00 60.72 89 LYS A C 1
ATOM 671 O O . LYS A 1 89 ? 5.821 72.052 -50.898 1.00 60.72 89 LYS A O 1
ATOM 676 N N . LYS A 1 90 ? 7.631 71.110 -49.961 1.00 62.72 90 LYS A N 1
ATOM 677 C CA . LYS A 1 90 ? 8.605 72.103 -50.444 1.00 62.72 90 LYS A CA 1
ATOM 678 C C . LYS A 1 90 ? 9.190 71.630 -51.781 1.00 62.72 90 LYS A C 1
ATOM 680 O O . LYS A 1 90 ? 9.723 70.526 -51.868 1.00 62.72 90 LYS A O 1
ATOM 685 N N . LYS A 1 91 ? 9.048 72.443 -52.835 1.00 64.19 91 LYS A N 1
ATOM 686 C CA . LYS A 1 91 ? 9.619 72.186 -54.170 1.00 64.19 91 LYS A CA 1
ATOM 687 C C . LYS A 1 91 ? 11.146 72.082 -54.052 1.00 64.19 91 LYS A C 1
ATOM 689 O O . LYS A 1 91 ? 11.781 72.991 -53.523 1.00 64.19 91 LYS A O 1
ATOM 694 N N . GLN A 1 92 ? 11.711 70.969 -54.515 1.00 61.53 92 GLN A N 1
ATOM 695 C CA . GLN A 1 92 ? 13.152 70.711 -54.512 1.00 61.53 92 GLN A CA 1
ATOM 696 C C . GLN A 1 92 ? 13.830 71.647 -55.524 1.00 61.53 92 GLN A C 1
ATOM 698 O O . GLN A 1 92 ? 13.600 71.543 -56.730 1.00 61.53 92 GLN A O 1
ATOM 703 N N . ILE A 1 93 ? 14.632 72.589 -55.029 1.00 65.44 93 ILE A N 1
ATOM 704 C CA . ILE A 1 93 ? 15.556 73.385 -55.843 1.00 65.44 93 ILE A CA 1
ATOM 705 C C . ILE A 1 93 ? 16.571 72.396 -56.421 1.00 65.44 93 ILE A C 1
ATOM 707 O O . ILE A 1 93 ? 17.184 71.646 -55.663 1.00 65.44 93 ILE A O 1
ATOM 711 N N . LYS A 1 94 ? 16.721 72.348 -57.750 1.00 68.62 94 LYS A N 1
ATOM 712 C CA . LYS A 1 94 ? 17.723 71.489 -58.394 1.00 68.62 94 LYS A CA 1
ATOM 713 C C . LYS A 1 94 ? 19.109 71.967 -57.964 1.00 68.62 94 LYS A C 1
ATOM 715 O O . LYS A 1 94 ? 19.580 73.004 -58.421 1.00 68.62 94 LYS A O 1
ATOM 720 N N . VAL A 1 95 ? 19.714 71.222 -57.046 1.00 67.50 95 VAL A N 1
ATOM 721 C CA . VAL A 1 95 ? 21.090 71.415 -56.591 1.00 67.50 95 VAL A CA 1
ATOM 722 C C . VAL A 1 95 ? 22.005 71.251 -57.803 1.00 67.50 95 VAL A C 1
ATOM 724 O O . VAL A 1 95 ? 21.855 70.300 -58.570 1.00 67.50 95 VAL A O 1
ATOM 727 N N . THR A 1 96 ? 22.916 72.200 -58.013 1.00 71.56 96 THR A N 1
ATOM 728 C CA . THR A 1 96 ? 23.907 72.124 -59.087 1.00 71.56 96 THR A CA 1
ATOM 729 C C . THR A 1 96 ? 24.741 70.857 -58.899 1.00 71.56 96 THR A C 1
ATOM 731 O O . THR A 1 96 ? 25.365 70.654 -57.859 1.00 71.56 96 THR A O 1
ATOM 734 N N . SER A 1 97 ? 24.721 69.955 -59.883 1.00 73.00 97 SER A N 1
ATOM 735 C CA . SER A 1 97 ? 25.500 68.719 -59.812 1.00 73.00 97 SER A CA 1
ATOM 736 C C . SER A 1 97 ? 26.977 69.056 -59.988 1.00 73.00 97 SER A C 1
ATOM 738 O O . SER A 1 97 ? 27.406 69.442 -61.078 1.00 73.00 97 SER A O 1
ATOM 740 N N . GLN A 1 98 ? 27.755 68.937 -58.918 1.00 76.56 98 GLN A N 1
ATOM 741 C CA . GLN A 1 98 ? 29.199 69.125 -58.984 1.00 76.56 98 GLN A CA 1
ATOM 742 C C . GLN A 1 98 ? 29.828 67.960 -59.753 1.00 76.56 98 GLN A C 1
ATOM 744 O O . GLN A 1 98 ? 29.520 66.794 -59.503 1.00 76.56 98 GLN A O 1
ATOM 749 N N . LYS A 1 99 ? 30.707 68.274 -60.707 1.00 78.00 99 LYS A N 1
ATOM 750 C CA . LYS A 1 99 ? 31.470 67.259 -61.437 1.00 78.00 99 LYS A CA 1
ATOM 751 C C . LYS A 1 99 ? 32.512 66.661 -60.481 1.00 78.00 99 LYS A C 1
ATOM 753 O O . LYS A 1 99 ? 33.246 67.443 -59.874 1.00 78.00 99 LYS A O 1
ATOM 758 N N . PRO A 1 100 ? 32.604 65.326 -60.340 1.00 80.56 100 PRO A N 1
ATOM 759 C CA . PRO A 1 100 ? 33.583 64.717 -59.448 1.00 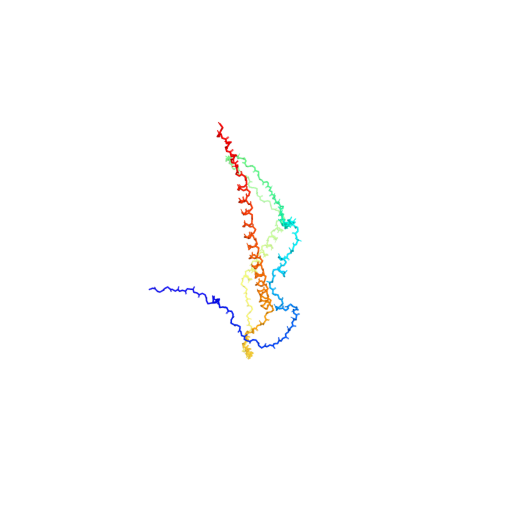80.56 100 PRO A CA 1
ATOM 760 C C . PRO A 1 100 ? 34.998 65.139 -59.859 1.00 80.56 100 PRO A C 1
ATOM 762 O O . PRO A 1 100 ? 35.340 65.154 -61.048 1.00 80.56 100 PRO A O 1
ATOM 765 N N . PHE A 1 101 ? 35.807 65.537 -58.879 1.00 74.00 101 PHE A N 1
ATOM 766 C CA . PHE A 1 101 ? 37.202 65.890 -59.111 1.00 74.00 101 PHE A CA 1
ATOM 767 C C . PHE A 1 101 ? 38.023 64.608 -59.271 1.00 74.00 101 PHE A C 1
ATOM 769 O O . PHE A 1 101 ? 37.849 63.649 -58.524 1.00 74.00 101 PHE A O 1
ATOM 776 N N . LYS A 1 102 ? 38.920 64.583 -60.260 1.00 75.38 102 LYS A N 1
ATOM 777 C CA . LYS A 1 102 ? 39.796 63.434 -60.514 1.00 75.38 102 LYS A CA 1
ATOM 778 C C . LYS A 1 102 ? 40.879 63.399 -59.442 1.00 75.38 102 LYS A C 1
ATOM 780 O O . LYS A 1 102 ? 41.829 64.183 -59.490 1.00 75.38 102 LYS A O 1
ATOM 785 N N . LEU A 1 103 ? 40.707 62.537 -58.448 1.00 75.12 103 LEU A N 1
ATOM 786 C CA . LEU A 1 103 ? 41.655 62.395 -57.353 1.00 75.12 103 LEU A CA 1
ATOM 787 C C . LEU A 1 103 ? 42.834 61.533 -57.823 1.00 75.12 103 LEU A C 1
ATOM 789 O O . LEU A 1 103 ? 42.641 60.422 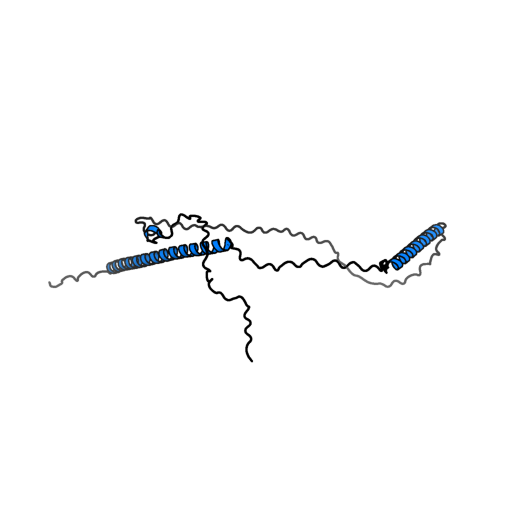-58.299 1.00 75.12 103 LEU A O 1
ATOM 793 N N . ARG A 1 104 ? 44.077 62.009 -57.670 1.00 70.12 104 ARG A N 1
ATOM 794 C CA . ARG A 1 104 ? 45.271 61.269 -58.137 1.00 70.12 104 ARG A CA 1
ATOM 795 C C . ARG A 1 104 ? 45.444 59.881 -57.507 1.00 70.12 104 ARG A C 1
ATOM 797 O O . ARG A 1 104 ? 46.146 59.051 -58.064 1.00 70.12 104 ARG A O 1
ATOM 804 N N . THR A 1 105 ? 44.808 59.616 -56.371 1.00 76.25 105 THR A N 1
ATOM 805 C CA . THR A 1 105 ? 44.832 58.309 -55.701 1.00 76.25 105 THR A CA 1
ATOM 806 C C . THR A 1 105 ? 43.693 57.379 -56.126 1.00 76.25 105 THR A C 1
ATOM 808 O O . THR A 1 105 ? 43.610 56.265 -55.615 1.00 76.25 105 THR A O 1
ATOM 811 N N . GLU A 1 106 ? 42.828 57.793 -57.056 1.00 80.44 106 GLU A N 1
ATOM 812 C CA . GLU A 1 106 ? 41.693 56.997 -57.545 1.00 80.44 106 GLU A CA 1
ATOM 813 C C . GLU A 1 106 ? 42.148 55.672 -58.171 1.00 80.44 106 GLU A C 1
ATOM 815 O O . GLU A 1 106 ? 41.512 54.642 -57.975 1.00 80.44 106 GLU A O 1
ATOM 820 N N . GLU A 1 107 ? 43.304 55.665 -58.834 1.00 78.12 107 GLU A N 1
ATOM 821 C CA . GLU A 1 107 ? 43.907 54.454 -59.401 1.00 78.12 107 GLU A CA 1
ATOM 822 C C . GLU A 1 107 ? 44.230 53.404 -58.324 1.00 78.12 107 GLU A C 1
ATOM 824 O O . GLU A 1 107 ? 43.956 52.220 -58.503 1.00 78.12 107 GLU A O 1
ATOM 829 N N . ARG A 1 108 ? 44.681 53.839 -57.136 1.00 81.19 108 ARG A N 1
ATOM 830 C CA . ARG A 1 108 ? 44.889 52.949 -55.979 1.00 81.19 108 ARG A CA 1
ATOM 831 C C . ARG A 1 108 ? 43.571 52.372 -55.454 1.00 81.19 108 ARG A C 1
ATOM 833 O O . ARG A 1 108 ? 43.557 51.246 -54.965 1.00 81.19 108 ARG A O 1
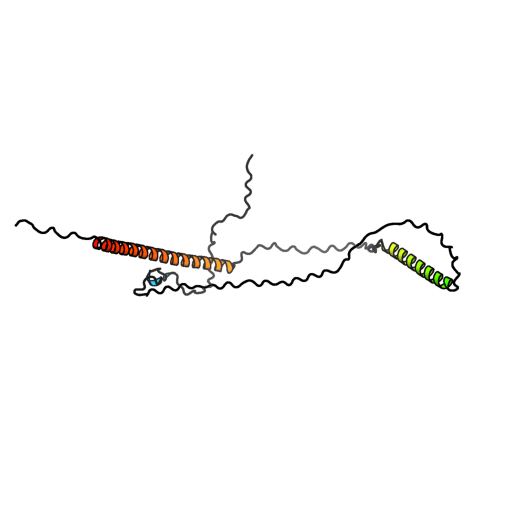ATOM 840 N N . GLY A 1 109 ? 42.487 53.147 -55.505 1.00 85.06 109 GLY A N 1
ATOM 841 C CA . GLY A 1 109 ? 41.148 52.687 -55.126 1.00 85.06 109 GLY A CA 1
ATOM 842 C C . GLY A 1 109 ? 40.626 51.623 -56.088 1.00 85.06 109 GLY A C 1
ATOM 843 O O . GLY A 1 109 ? 40.194 50.565 -55.641 1.00 85.06 109 GLY A O 1
ATOM 844 N N . ARG A 1 110 ? 40.771 51.868 -57.396 1.00 84.00 110 ARG A N 1
ATOM 845 C CA . ARG A 1 110 ? 40.342 50.936 -58.447 1.00 84.00 110 ARG A CA 1
ATOM 846 C C . ARG A 1 110 ? 41.097 49.611 -58.413 1.00 84.00 110 ARG A C 1
ATOM 848 O O . ARG A 1 110 ? 40.459 48.570 -58.464 1.00 84.00 110 ARG A O 1
ATOM 855 N N . MET A 1 111 ? 42.414 49.631 -58.195 1.00 86.31 111 MET A N 1
ATOM 856 C CA . MET A 1 111 ? 43.193 48.395 -58.021 1.00 86.31 111 MET A CA 1
ATOM 857 C C . MET A 1 111 ? 42.668 47.527 -56.867 1.00 86.31 111 MET A C 1
ATOM 859 O O . MET A 1 111 ? 42.500 46.322 -57.024 1.00 86.31 111 MET A O 1
ATOM 863 N N . LYS A 1 112 ? 42.334 48.137 -55.721 1.00 88.44 112 LYS A N 1
ATOM 864 C CA . LYS A 1 112 ? 41.775 47.406 -54.571 1.00 88.44 112 LYS A CA 1
ATOM 865 C C . LYS A 1 112 ? 40.361 46.890 -54.820 1.00 88.44 112 LYS A C 1
ATOM 867 O O . LYS A 1 112 ? 40.009 45.827 -54.320 1.00 88.44 112 LYS A O 1
ATOM 872 N N . GLU A 1 113 ? 39.549 47.647 -55.551 1.00 90.75 113 GLU A N 1
ATOM 873 C CA . GLU A 1 113 ? 38.199 47.233 -55.934 1.00 90.75 113 GLU A CA 1
ATOM 874 C C . GLU A 1 113 ? 38.243 46.039 -56.893 1.00 90.75 113 GLU A C 1
ATOM 876 O O . GLU A 1 113 ? 37.522 45.066 -56.688 1.00 90.75 113 GLU A O 1
ATOM 881 N N . GLU A 1 114 ? 39.148 46.058 -57.874 1.00 92.75 114 GLU A N 1
ATOM 882 C CA . GLU A 1 114 ? 39.369 44.940 -58.793 1.00 92.75 114 GLU A CA 1
ATOM 883 C C . GLU A 1 114 ? 39.905 43.696 -58.077 1.00 92.75 114 GLU A C 1
ATOM 885 O O . GLU A 1 114 ? 39.424 42.591 -58.327 1.00 92.75 114 GLU A O 1
ATOM 890 N N . GLU A 1 115 ? 40.873 43.850 -57.170 1.00 94.38 115 GLU A N 1
ATOM 891 C CA . GLU A 1 115 ? 41.369 42.754 -56.328 1.00 94.38 115 GLU A CA 1
ATOM 892 C C . GLU A 1 115 ? 40.247 42.150 -55.472 1.00 94.38 115 GLU A C 1
ATOM 894 O O . GLU A 1 115 ? 40.106 40.928 -55.389 1.00 94.38 115 GLU A O 1
ATOM 899 N N . PHE A 1 116 ? 39.409 42.996 -54.869 1.00 95.00 116 PHE A N 1
ATOM 900 C CA . PHE A 1 116 ? 38.275 42.553 -54.063 1.00 95.00 116 PHE A CA 1
ATOM 901 C C . PHE A 1 116 ? 37.209 41.842 -54.908 1.00 95.00 116 PHE A C 1
ATOM 903 O O . PHE A 1 116 ? 36.709 40.788 -54.512 1.00 95.00 116 PHE A O 1
ATOM 910 N N . ALA A 1 117 ? 36.902 42.371 -56.094 1.00 94.88 117 ALA A N 1
ATOM 911 C CA . ALA A 1 117 ? 35.954 41.772 -57.026 1.00 94.88 117 ALA A CA 1
ATOM 912 C C . ALA A 1 117 ? 36.440 40.408 -57.538 1.00 94.88 117 ALA A C 1
ATOM 914 O O . ALA A 1 117 ? 35.668 39.449 -57.545 1.00 94.88 117 ALA A O 1
ATOM 915 N N . LYS A 1 118 ? 37.727 40.290 -57.890 1.00 95.50 118 LYS A N 1
ATOM 916 C CA . LYS A 1 118 ? 38.346 39.013 -58.281 1.00 95.50 118 LYS A CA 1
ATOM 917 C C . LYS A 1 118 ? 38.236 37.978 -57.166 1.00 95.50 118 LYS A C 1
ATOM 919 O O . LYS A 1 118 ? 37.821 36.853 -57.425 1.00 95.50 118 LYS A O 1
ATOM 924 N N . LYS A 1 119 ? 38.518 38.373 -55.921 1.00 95.62 119 LYS A N 1
ATOM 925 C CA . LYS A 1 119 ? 38.397 37.486 -54.758 1.00 95.62 119 LYS A CA 1
ATOM 926 C C . LYS A 1 119 ? 36.961 37.008 -54.535 1.00 95.62 119 LYS A C 1
ATOM 928 O O . LYS A 1 119 ? 36.745 35.835 -54.251 1.00 95.62 119 LYS A O 1
ATOM 933 N N . LEU A 1 120 ? 35.969 37.890 -54.677 1.00 95.94 120 LEU A N 1
ATOM 934 C CA . LEU A 1 120 ? 34.561 37.488 -54.596 1.00 95.94 120 LEU A CA 1
ATOM 935 C C . LEU A 1 120 ? 34.191 36.502 -55.706 1.00 95.94 120 LEU A C 1
ATOM 937 O O . LEU A 1 120 ? 33.501 35.518 -55.446 1.00 95.94 120 LEU A O 1
ATOM 941 N N . GLN A 1 121 ? 34.668 36.732 -56.929 1.00 94.75 121 GLN A N 1
ATOM 942 C CA . GLN A 1 121 ? 34.408 35.830 -58.045 1.00 94.75 121 GLN A CA 1
ATOM 943 C C . GLN A 1 121 ? 35.010 34.442 -57.793 1.00 94.75 121 GLN A C 1
ATOM 945 O O . GLN A 1 121 ? 34.319 33.442 -57.963 1.00 94.75 121 GLN A O 1
ATOM 950 N N . GLU A 1 122 ? 36.254 34.370 -57.324 1.00 95.31 122 GLU A N 1
ATOM 951 C CA . GLU A 1 122 ? 36.918 33.115 -56.960 1.00 95.31 122 GLU A CA 1
ATOM 952 C C . GLU A 1 122 ? 36.154 32.358 -55.868 1.00 95.31 122 GLU A C 1
ATOM 954 O O . GLU A 1 122 ? 35.771 31.208 -56.082 1.00 95.31 122 GLU A O 1
ATOM 959 N N . MET A 1 123 ? 35.799 33.040 -54.773 1.00 92.06 123 MET A N 1
ATOM 960 C CA . MET A 1 123 ? 34.990 32.466 -53.691 1.00 92.06 123 MET A CA 1
ATOM 961 C C . MET A 1 123 ? 33.662 31.890 -54.201 1.00 92.06 123 MET A C 1
ATOM 963 O O . MET A 1 123 ? 33.264 30.796 -53.807 1.00 92.06 123 MET A O 1
ATOM 967 N N . THR A 1 124 ? 32.969 32.599 -55.099 1.00 93.00 124 THR A N 1
ATOM 968 C CA . THR A 1 124 ? 31.693 32.109 -55.649 1.00 93.00 124 THR A CA 1
ATOM 969 C C . THR A 1 124 ? 31.877 30.906 -56.573 1.00 93.00 124 THR A C 1
ATOM 971 O O . THR A 1 124 ? 31.044 30.000 -56.555 1.00 93.00 124 THR A O 1
ATOM 974 N N . MET A 1 125 ? 32.962 30.852 -57.353 1.00 93.00 125 MET A N 1
ATOM 975 C CA . MET A 1 125 ? 33.284 29.696 -58.196 1.00 93.00 125 MET A CA 1
ATOM 976 C C . MET A 1 125 ? 33.656 28.466 -57.361 1.00 93.00 125 MET A C 1
ATOM 978 O O . MET A 1 125 ? 33.243 27.357 -57.696 1.00 93.00 125 MET A O 1
ATOM 982 N N . GLU A 1 126 ? 34.416 28.642 -56.280 1.00 89.81 126 GLU A N 1
ATOM 983 C CA . GLU A 1 126 ? 34.731 27.568 -55.332 1.00 89.81 126 GLU A CA 1
ATOM 984 C C . GLU A 1 126 ? 33.469 27.047 -54.648 1.00 89.81 126 GLU A C 1
ATOM 986 O O . GLU A 1 126 ? 33.229 25.840 -54.648 1.00 89.81 126 GLU A O 1
ATOM 991 N N . GLU A 1 127 ? 32.609 27.939 -54.147 1.00 88.50 127 GLU A N 1
ATOM 992 C CA . GLU A 1 127 ? 31.339 27.546 -53.537 1.00 88.50 127 GLU A CA 1
ATOM 993 C C . GLU A 1 127 ? 30.476 26.759 -54.533 1.00 88.50 127 GLU A C 1
ATOM 995 O O . GLU A 1 127 ? 29.986 25.684 -54.200 1.00 88.50 127 GLU A O 1
ATOM 1000 N N . GLN A 1 128 ? 30.344 27.231 -55.780 1.00 89.38 128 GLN A N 1
ATOM 1001 C CA . GLN A 1 128 ? 29.603 26.525 -56.833 1.00 89.38 128 GLN A CA 1
ATOM 1002 C C . GLN A 1 128 ? 30.155 25.122 -57.115 1.00 89.38 128 GLN A C 1
ATOM 1004 O O . GLN A 1 128 ? 29.366 24.193 -57.286 1.00 89.38 128 GLN A O 1
ATOM 1009 N N . LYS A 1 129 ? 31.482 24.947 -57.128 1.00 86.06 129 LYS A N 1
ATOM 1010 C CA . LYS A 1 129 ? 32.119 23.629 -57.287 1.00 86.06 129 LYS A CA 1
ATOM 1011 C C . LYS A 1 129 ? 31.854 22.714 -56.091 1.00 86.06 129 LYS A C 1
ATOM 1013 O O . LYS A 1 129 ? 31.641 21.522 -56.279 1.00 86.06 129 LYS A O 1
ATOM 1018 N N . MET A 1 130 ? 31.827 23.268 -54.880 1.00 80.12 130 MET A N 1
ATOM 1019 C CA . MET A 1 130 ? 31.605 22.517 -53.641 1.00 80.12 130 MET A CA 1
ATOM 1020 C C . MET A 1 130 ? 30.121 22.265 -53.328 1.00 80.12 130 MET A C 1
ATOM 1022 O O . MET A 1 130 ? 29.817 21.475 -52.435 1.00 80.12 130 MET A O 1
ATOM 1026 N N . ARG A 1 131 ? 29.180 22.895 -54.051 1.00 84.25 131 ARG A N 1
ATOM 1027 C CA . ARG A 1 131 ? 27.731 22.695 -53.847 1.00 84.25 131 ARG A CA 1
ATOM 1028 C C . ARG A 1 131 ? 27.262 21.275 -54.128 1.00 84.25 131 ARG A C 1
ATOM 1030 O O . ARG A 1 131 ? 26.282 20.844 -53.527 1.00 84.25 131 ARG A O 1
ATOM 1037 N N . ILE A 1 132 ? 27.927 20.566 -55.036 1.00 82.38 132 ILE A N 1
ATOM 1038 C CA . ILE A 1 132 ? 27.637 19.162 -55.316 1.00 82.38 132 ILE A CA 1
ATOM 1039 C C . ILE A 1 132 ? 28.819 18.355 -54.779 1.00 82.38 132 ILE A C 1
ATOM 1041 O O . ILE A 1 132 ? 29.860 18.315 -55.435 1.00 82.38 132 ILE A O 1
ATOM 1045 N N . PRO A 1 133 ? 28.706 17.730 -53.593 1.00 80.81 133 PRO A N 1
ATOM 1046 C CA . PRO A 1 133 ? 29.760 16.863 -53.091 1.00 80.81 133 PRO A CA 1
ATOM 1047 C C . PRO A 1 133 ? 29.908 15.663 -54.034 1.00 80.81 133 PRO A C 1
ATOM 1049 O O . PRO A 1 133 ? 29.067 14.765 -54.059 1.00 80.81 133 PRO A O 1
ATOM 1052 N N . ILE A 1 134 ? 30.970 15.664 -54.844 1.00 81.94 134 ILE A N 1
ATOM 1053 C CA . ILE A 1 134 ? 31.330 14.532 -55.699 1.00 81.94 134 ILE A CA 1
ATOM 1054 C C . ILE A 1 134 ? 31.919 13.459 -54.785 1.00 81.94 134 ILE A C 1
ATOM 1056 O O . ILE A 1 134 ? 33.019 13.617 -54.254 1.00 81.94 134 ILE A O 1
ATOM 1060 N N . ALA A 1 135 ? 31.170 12.380 -54.564 1.00 80.19 135 ALA A N 1
ATOM 1061 C CA . ALA A 1 135 ? 31.664 11.244 -53.800 1.00 80.19 135 ALA A CA 1
ATOM 1062 C C . ALA A 1 135 ? 32.857 10.602 -54.528 1.00 80.19 135 ALA A C 1
ATOM 1064 O O . ALA A 1 135 ? 32.826 10.415 -55.746 1.00 80.19 135 ALA A O 1
ATOM 1065 N N . GLN A 1 136 ? 33.901 10.242 -53.779 1.00 80.38 136 GLN A N 1
ATOM 1066 C CA . GLN A 1 136 ? 34.968 9.392 -54.304 1.00 80.38 136 GLN A CA 1
ATOM 1067 C C . GLN A 1 136 ? 34.361 8.013 -54.582 1.00 80.38 136 GLN A C 1
ATOM 1069 O O . GLN A 1 136 ? 33.827 7.376 -53.673 1.00 80.38 136 GLN A O 1
ATOM 1074 N N . GLY A 1 137 ? 34.372 7.587 -55.847 1.00 80.44 137 GLY A N 1
ATOM 1075 C CA . GLY A 1 137 ? 33.882 6.266 -56.228 1.00 80.44 137 GLY A CA 1
ATOM 1076 C C . GLY A 1 137 ? 34.693 5.182 -55.524 1.00 80.44 137 GLY A C 1
ATOM 1077 O O . GLY A 1 137 ? 35.916 5.283 -55.428 1.00 80.44 137 GLY A O 1
ATOM 1078 N N . LEU A 1 138 ? 34.011 4.151 -55.029 1.00 75.81 138 LEU A N 1
ATOM 1079 C CA . LEU A 1 138 ? 34.678 2.968 -54.501 1.00 75.81 138 LEU A CA 1
ATOM 1080 C C . LEU A 1 138 ? 35.502 2.337 -55.642 1.00 75.81 138 LEU A C 1
ATOM 1082 O O . LEU A 1 138 ? 34.955 2.202 -56.744 1.00 75.81 138 LEU A O 1
ATOM 1086 N N . PRO A 1 139 ? 36.787 1.975 -55.436 1.00 76.31 139 PRO A N 1
ATOM 1087 C CA . PRO A 1 139 ? 37.528 1.222 -56.441 1.00 76.31 139 PRO A CA 1
ATOM 1088 C C . PRO A 1 139 ? 36.714 -0.018 -56.807 1.00 76.31 139 PRO A C 1
ATOM 1090 O O . PRO A 1 139 ? 36.131 -0.651 -55.927 1.00 76.31 139 PRO A O 1
ATOM 1093 N N . TRP A 1 140 ? 36.632 -0.342 -58.099 1.00 66.06 140 TRP A N 1
ATOM 1094 C CA . TRP A 1 140 ? 35.990 -1.571 -58.556 1.00 66.06 140 TRP A CA 1
ATOM 1095 C C . TRP A 1 140 ? 36.820 -2.766 -58.078 1.00 66.06 140 TRP A C 1
ATOM 1097 O O . TRP A 1 140 ? 37.692 -3.264 -58.784 1.00 66.06 140 TRP A O 1
ATOM 1107 N N . THR A 1 141 ? 36.593 -3.182 -56.836 1.00 69.81 141 THR A N 1
ATOM 1108 C CA . THR A 1 141 ? 37.093 -4.433 -56.284 1.00 69.81 141 THR A CA 1
ATOM 1109 C C . THR A 1 141 ? 36.214 -5.530 -56.861 1.00 69.81 141 THR A C 1
ATOM 1111 O O . THR A 1 141 ? 35.079 -5.720 -56.433 1.00 69.81 141 THR A O 1
ATOM 1114 N N . THR A 1 142 ? 36.725 -6.210 -57.879 1.00 67.00 142 THR A N 1
ATOM 1115 C CA . THR A 1 142 ? 36.111 -7.400 -58.486 1.00 67.00 142 THR A CA 1
ATOM 1116 C C . THR A 1 142 ? 36.155 -8.622 -57.556 1.00 67.00 142 THR A C 1
ATOM 1118 O O . THR A 1 142 ? 35.674 -9.687 -57.928 1.00 67.00 142 THR A O 1
ATOM 1121 N N . ASP A 1 143 ? 36.729 -8.486 -56.360 1.00 69.50 143 ASP A N 1
ATOM 1122 C CA . ASP A 1 143 ? 36.853 -9.566 -55.390 1.00 69.50 143 ASP A CA 1
ATOM 1123 C C . ASP A 1 143 ? 35.553 -9.695 -54.589 1.00 69.50 143 ASP A C 1
ATOM 1125 O O . ASP A 1 143 ? 35.154 -8.783 -53.858 1.00 69.50 143 ASP A O 1
ATOM 1129 N N . GLU A 1 144 ? 34.873 -10.832 -54.752 1.00 74.25 144 GLU A N 1
ATOM 1130 C CA . GLU A 1 144 ? 33.707 -11.177 -53.941 1.00 74.25 144 GLU A CA 1
ATOM 1131 C C . GLU A 1 144 ? 34.093 -11.198 -52.453 1.00 74.25 144 GLU A C 1
ATOM 1133 O O . GLU A 1 144 ? 35.074 -11.850 -52.081 1.00 74.25 144 GLU A O 1
ATOM 1138 N N . PRO A 1 145 ? 33.336 -10.518 -51.572 1.00 70.81 145 PRO A N 1
ATOM 1139 C CA . PRO A 1 145 ? 33.606 -10.584 -50.148 1.00 70.81 145 PRO A CA 1
ATOM 1140 C C . PRO A 1 145 ? 33.335 -12.003 -49.639 1.00 70.81 145 PRO A C 1
ATOM 1142 O O . PRO A 1 145 ? 32.238 -12.539 -49.806 1.00 70.81 145 PRO A O 1
ATOM 1145 N N . GLU A 1 146 ? 34.333 -12.590 -48.980 1.00 74.62 146 GLU A N 1
ATOM 1146 C CA . GLU A 1 146 ? 34.237 -13.899 -48.339 1.00 74.62 146 GLU A CA 1
ATOM 1147 C C . GLU A 1 146 ? 33.060 -13.914 -47.347 1.00 74.62 146 GLU A C 1
ATOM 1149 O O . GLU A 1 146 ? 33.062 -13.234 -46.317 1.00 74.62 146 GLU A O 1
ATOM 1154 N N . SER A 1 147 ? 32.008 -14.670 -47.675 1.00 72.31 147 SER A N 1
ATOM 1155 C CA . SER A 1 147 ? 30.835 -14.805 -46.814 1.00 72.31 147 SER A CA 1
ATOM 1156 C C . SER A 1 147 ? 31.168 -15.730 -45.645 1.00 72.31 147 SER A C 1
ATOM 1158 O O . SER A 1 147 ? 31.026 -16.950 -45.730 1.00 72.31 147 SER A O 1
ATOM 1160 N N . LEU A 1 148 ? 31.645 -15.146 -44.545 1.00 74.25 148 LEU A N 1
ATOM 1161 C CA . LEU A 1 148 ? 31.926 -15.894 -43.324 1.00 74.25 148 LEU A CA 1
ATOM 1162 C C . LEU A 1 148 ? 30.647 -16.565 -42.798 1.00 74.25 148 LEU A C 1
ATOM 1164 O O . LEU A 1 148 ? 29.579 -15.951 -42.707 1.00 74.25 148 LEU A O 1
ATOM 1168 N N . VAL A 1 149 ? 30.768 -17.846 -42.441 1.00 81.81 149 VAL A N 1
ATOM 1169 C CA . VAL A 1 149 ? 29.663 -18.672 -41.939 1.00 81.81 149 VAL A CA 1
ATOM 1170 C C . VAL A 1 149 ? 29.068 -18.036 -40.683 1.00 81.81 149 VAL A C 1
ATOM 1172 O O . VAL A 1 149 ? 29.784 -17.678 -39.746 1.00 81.81 149 VAL A O 1
ATOM 1175 N N . LYS A 1 150 ? 27.736 -17.902 -40.658 1.00 83.75 150 LYS A N 1
ATOM 1176 C CA . LYS A 1 150 ? 27.025 -17.304 -39.523 1.00 83.75 150 LYS A CA 1
ATOM 1177 C C . LYS A 1 150 ? 27.314 -18.093 -38.238 1.00 83.75 150 LYS A C 1
ATOM 1179 O O . LYS A 1 150 ? 27.235 -19.324 -38.263 1.00 83.75 150 LYS A O 1
ATOM 1184 N N . PRO A 1 151 ? 27.597 -17.410 -37.115 1.00 85.69 151 PRO A N 1
ATOM 1185 C CA . PRO A 1 151 ? 27.800 -18.077 -35.836 1.00 85.69 151 PRO A CA 1
ATOM 1186 C C . PRO A 1 151 ? 26.536 -18.832 -35.406 1.00 85.69 151 PRO A C 1
ATOM 1188 O O . PRO A 1 151 ? 25.415 -18.438 -35.740 1.00 85.69 151 PRO A O 1
ATOM 1191 N N . HIS A 1 152 ? 26.725 -19.917 -34.652 1.00 86.81 152 HIS A N 1
ATOM 1192 C CA . HIS A 1 152 ? 25.632 -20.762 -34.177 1.00 86.81 152 HIS A CA 1
ATOM 1193 C C . HIS A 1 152 ? 24.659 -19.975 -33.284 1.00 86.81 152 HIS A C 1
ATOM 1195 O O . HIS A 1 152 ? 25.072 -19.212 -32.406 1.00 86.81 152 HIS A O 1
ATOM 1201 N N . VAL A 1 153 ? 23.358 -20.154 -33.525 1.00 88.31 153 VAL A N 1
ATOM 1202 C CA . VAL A 1 153 ? 22.290 -19.481 -32.776 1.00 88.31 153 VAL A CA 1
ATOM 1203 C C . VAL A 1 153 ? 22.215 -20.086 -31.374 1.00 88.31 153 VAL A C 1
ATOM 1205 O O . VAL A 1 153 ? 22.185 -21.303 -31.232 1.00 88.31 153 VAL A O 1
ATOM 1208 N N . LYS A 1 154 ? 22.199 -19.241 -30.336 1.00 87.06 154 LYS A N 1
ATOM 1209 C CA . LYS A 1 154 ? 22.065 -19.694 -28.943 1.00 87.06 154 LYS A CA 1
ATOM 1210 C C . LYS A 1 154 ? 20.677 -20.292 -28.699 1.00 87.06 154 LYS A C 1
ATOM 1212 O O . LYS A 1 154 ? 19.697 -19.838 -29.288 1.00 87.06 154 LYS A O 1
ATOM 1217 N N . GLU A 1 155 ? 20.603 -21.266 -27.799 1.00 90.12 155 GLU A N 1
ATOM 1218 C CA . GLU A 1 155 ? 19.337 -21.840 -27.340 1.00 90.12 155 GLU A CA 1
ATOM 1219 C C . GLU A 1 155 ? 18.443 -20.778 -26.679 1.00 90.12 155 GLU A C 1
ATOM 1221 O O . GLU A 1 155 ? 18.924 -19.795 -26.107 1.00 90.12 155 GLU A O 1
ATOM 1226 N N . ILE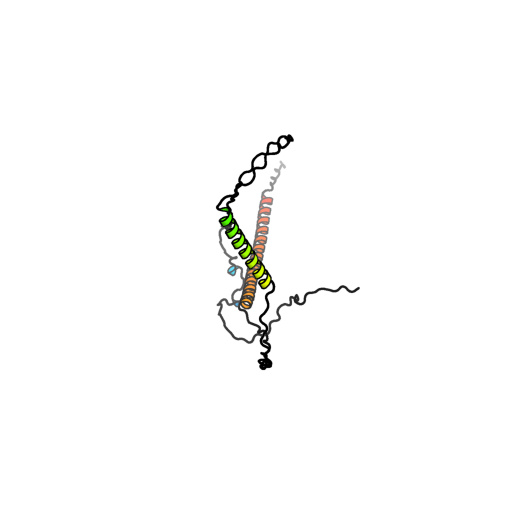 A 1 156 ? 17.126 -20.968 -26.786 1.00 87.38 156 ILE A N 1
ATOM 1227 C CA . ILE A 1 156 ? 16.129 -20.047 -26.235 1.00 87.38 156 ILE A CA 1
ATOM 1228 C C . ILE A 1 156 ? 16.113 -20.192 -24.710 1.00 87.38 156 ILE A C 1
ATOM 1230 O O . ILE A 1 156 ? 15.861 -21.276 -24.188 1.00 87.38 156 ILE A O 1
ATOM 1234 N N . THR A 1 157 ? 16.336 -19.094 -23.990 1.00 91.62 157 THR A N 1
ATOM 1235 C CA . THR A 1 157 ? 16.269 -19.074 -22.524 1.00 91.62 157 THR A CA 1
ATOM 1236 C C . THR A 1 157 ? 14.821 -19.179 -22.035 1.00 91.62 157 THR A C 1
ATOM 1238 O O . THR A 1 157 ? 13.975 -18.373 -22.423 1.00 91.62 157 THR A O 1
ATOM 1241 N N . VAL A 1 158 ? 14.546 -20.131 -21.141 1.00 90.88 158 VAL A N 1
ATOM 1242 C CA . VAL A 1 158 ? 13.265 -20.260 -20.422 1.00 90.88 158 VAL A CA 1
ATOM 1243 C C . VAL A 1 158 ? 13.307 -19.388 -19.155 1.00 90.88 158 VAL A C 1
ATOM 1245 O O . VAL A 1 158 ? 14.327 -19.404 -18.461 1.00 90.88 158 VAL A O 1
ATOM 1248 N N . PRO A 1 159 ? 12.254 -18.605 -18.840 1.00 88.50 159 PRO A N 1
ATOM 1249 C CA . PRO A 1 159 ? 12.206 -17.836 -17.599 1.00 88.50 159 PRO A CA 1
ATOM 1250 C C . PRO A 1 159 ? 12.200 -18.7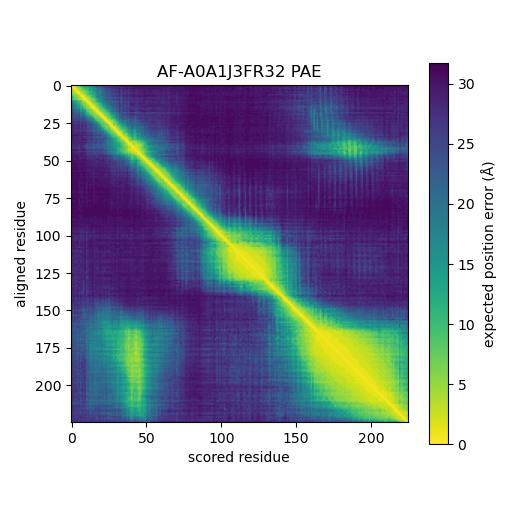72 -16.384 1.00 88.50 159 PRO A C 1
ATOM 1252 O O . PRO A 1 159 ? 11.492 -19.774 -16.366 1.00 88.50 159 PRO A O 1
ATOM 1255 N N . ILE A 1 160 ? 13.008 -18.438 -15.379 1.00 89.94 160 ILE A N 1
ATOM 1256 C CA . ILE A 1 160 ? 13.109 -19.188 -14.125 1.00 89.94 160 ILE A CA 1
ATOM 1257 C C . ILE A 1 160 ? 12.162 -18.543 -13.116 1.00 89.94 160 ILE A C 1
ATOM 1259 O O . ILE A 1 160 ? 12.239 -17.332 -12.899 1.00 89.94 160 ILE A O 1
ATOM 1263 N N . ASP A 1 161 ? 11.323 -19.347 -12.469 1.00 88.62 161 ASP A N 1
ATOM 1264 C CA . ASP A 1 161 ? 10.506 -18.888 -11.348 1.00 88.62 161 ASP A CA 1
ATOM 1265 C C . ASP A 1 161 ? 11.409 -18.644 -10.134 1.00 88.62 161 ASP A C 1
ATOM 1267 O O . ASP A 1 161 ? 11.907 -19.567 -9.484 1.00 88.62 161 ASP A O 1
ATOM 1271 N N . LEU A 1 162 ? 11.674 -17.369 -9.854 1.00 89.94 162 LEU A N 1
ATOM 1272 C CA . LEU A 1 162 ? 12.527 -16.958 -8.747 1.00 89.94 162 LEU A CA 1
ATOM 1273 C C . LEU A 1 162 ? 11.696 -16.847 -7.470 1.00 89.94 162 LEU A C 1
ATOM 1275 O O . LEU A 1 162 ? 10.692 -16.141 -7.430 1.00 89.94 162 LEU A O 1
ATOM 1279 N N . LYS A 1 163 ? 12.158 -17.482 -6.392 1.00 91.88 163 LYS A N 1
ATOM 1280 C CA . LYS A 1 163 ? 11.598 -17.266 -5.054 1.00 91.88 163 LYS A CA 1
ATOM 1281 C C . LYS A 1 163 ? 12.026 -15.886 -4.553 1.00 91.88 163 LYS A C 1
ATOM 1283 O O . LYS A 1 163 ? 13.198 -15.675 -4.236 1.00 91.88 163 LYS A O 1
ATOM 1288 N N . LEU A 1 164 ? 11.089 -14.940 -4.492 1.00 94.44 164 LEU A N 1
ATOM 1289 C CA . LEU A 1 164 ? 11.360 -13.596 -3.989 1.00 94.44 164 LEU A CA 1
ATOM 1290 C C . LEU A 1 164 ? 11.153 -13.539 -2.472 1.00 94.44 164 LEU A C 1
ATOM 1292 O O . LEU A 1 164 ? 10.088 -13.869 -1.958 1.00 94.44 164 LEU A O 1
ATOM 1296 N N . HIS A 1 165 ? 12.140 -13.015 -1.743 1.00 96.19 165 HIS A N 1
ATOM 1297 C CA . HIS A 1 165 ? 11.991 -12.730 -0.307 1.00 96.19 165 HIS A CA 1
ATOM 1298 C C . HIS A 1 165 ? 10.874 -11.716 -0.016 1.00 96.19 165 HIS A C 1
ATOM 1300 O O . HIS A 1 165 ? 10.326 -11.693 1.083 1.00 96.19 165 HIS A O 1
ATOM 1306 N N . SER A 1 166 ? 10.544 -10.868 -0.994 1.00 96.69 166 SER A N 1
ATOM 1307 C CA . SER A 1 166 ? 9.421 -9.933 -0.917 1.00 96.69 166 SER A CA 1
ATOM 1308 C C . SER A 1 166 ? 8.087 -10.656 -0.780 1.00 96.69 166 SER A C 1
ATOM 1310 O O . SER A 1 166 ? 7.257 -10.228 0.016 1.00 96.69 166 SER A O 1
ATOM 1312 N N . ASP A 1 167 ? 7.906 -11.758 -1.508 1.00 94.94 167 ASP A N 1
ATOM 1313 C CA . ASP A 1 167 ? 6.660 -12.526 -1.497 1.00 94.94 167 ASP A CA 1
ATOM 1314 C C . ASP A 1 167 ? 6.505 -13.252 -0.161 1.00 94.94 167 ASP A C 1
ATOM 1316 O O . ASP A 1 167 ? 5.447 -13.192 0.458 1.00 94.94 167 ASP A O 1
ATOM 1320 N N . ILE A 1 168 ? 7.598 -13.835 0.342 1.00 95.12 168 ILE A N 1
ATOM 1321 C CA . ILE A 1 168 ? 7.653 -14.447 1.678 1.00 95.12 168 ILE A CA 1
ATOM 1322 C C . ILE A 1 168 ? 7.276 -13.409 2.746 1.00 95.12 168 ILE A C 1
ATOM 1324 O O . ILE A 1 168 ? 6.361 -13.630 3.534 1.00 95.12 168 ILE A O 1
ATOM 1328 N N . ARG A 1 169 ? 7.905 -12.225 2.712 1.00 97.38 169 ARG A N 1
ATOM 1329 C CA . ARG A 1 169 ? 7.596 -11.123 3.636 1.00 97.38 169 ARG A CA 1
ATOM 1330 C C . ARG A 1 169 ? 6.142 -10.662 3.528 1.00 97.38 169 ARG A C 1
ATOM 1332 O O . ARG A 1 169 ? 5.559 -10.261 4.531 1.00 97.38 169 ARG A O 1
ATOM 1339 N N . ALA A 1 170 ? 5.566 -10.654 2.326 1.00 97.25 170 ALA A N 1
ATOM 1340 C CA . ALA A 1 170 ? 4.183 -10.235 2.120 1.00 97.25 170 ALA A CA 1
ATOM 1341 C C . ALA A 1 170 ? 3.200 -11.196 2.800 1.00 97.25 170 ALA A C 1
ATOM 1343 O O . ALA A 1 170 ? 2.260 -10.734 3.446 1.00 97.25 170 ALA A O 1
ATOM 1344 N N . VAL A 1 171 ? 3.453 -12.505 2.713 1.00 96.69 171 VAL A N 1
ATOM 1345 C CA . VAL A 1 171 ? 2.658 -13.528 3.407 1.00 96.69 171 VAL A CA 1
ATOM 1346 C C . VAL A 1 171 ? 2.783 -13.369 4.923 1.00 96.69 171 VAL A C 1
ATOM 1348 O O . VAL A 1 171 ? 1.772 -13.206 5.599 1.00 96.69 171 VAL A O 1
ATOM 1351 N N . GLU A 1 172 ? 4.008 -13.272 5.450 1.00 96.44 172 GLU A N 1
ATOM 1352 C CA . GLU A 1 172 ? 4.246 -13.065 6.889 1.00 96.44 172 GLU A CA 1
ATOM 1353 C C . GLU A 1 172 ? 3.552 -11.799 7.423 1.00 96.44 172 GLU A C 1
ATOM 1355 O O . GLU A 1 172 ? 3.007 -11.778 8.529 1.00 96.44 172 GLU A O 1
ATOM 1360 N N . ARG A 1 173 ? 3.562 -10.717 6.632 1.00 97.69 173 ARG A N 1
ATOM 1361 C CA . ARG A 1 173 ? 2.899 -9.458 6.988 1.00 97.69 173 ARG A CA 1
ATOM 1362 C C . ARG A 1 173 ? 1.382 -9.633 7.056 1.00 97.69 173 ARG A C 1
ATOM 1364 O O . ARG A 1 173 ? 0.778 -9.118 7.995 1.00 97.69 173 ARG A O 1
ATOM 1371 N N . ALA A 1 174 ? 0.796 -10.341 6.091 1.00 97.88 174 ALA A N 1
ATOM 1372 C CA . ALA A 1 174 ? -0.637 -10.609 6.049 1.00 97.88 174 ALA A CA 1
ATOM 1373 C C . ALA A 1 174 ? -1.087 -11.454 7.250 1.00 97.88 174 ALA A C 1
ATOM 1375 O O . ALA A 1 174 ? -2.077 -11.111 7.895 1.00 97.88 174 ALA A O 1
ATOM 1376 N N . ASP A 1 175 ? -0.318 -12.486 7.605 1.00 96.38 175 ASP A N 1
ATOM 1377 C CA . ASP A 1 175 ? -0.595 -13.331 8.770 1.00 96.38 175 ASP A CA 1
ATOM 1378 C C . ASP A 1 175 ? -0.534 -12.529 10.078 1.00 96.38 175 ASP A C 1
ATOM 1380 O O . ASP A 1 175 ? -1.394 -12.670 10.952 1.00 96.38 175 ASP A O 1
ATOM 1384 N N . PHE A 1 176 ? 0.448 -11.631 10.212 1.00 97.31 176 PHE A N 1
ATOM 1385 C CA . PHE A 1 176 ? 0.540 -10.746 11.372 1.00 97.31 176 PHE A CA 1
ATOM 1386 C C . PHE A 1 176 ? -0.635 -9.765 11.447 1.00 97.31 176 PHE A C 1
ATOM 1388 O O . PHE A 1 176 ? -1.228 -9.585 12.511 1.00 97.31 176 PHE A O 1
ATOM 1395 N N . ASP A 1 177 ? -0.982 -9.123 10.330 1.00 97.12 177 ASP A N 1
ATOM 1396 C CA . ASP A 1 177 ? -2.085 -8.159 10.289 1.00 97.12 177 ASP A CA 1
ATOM 1397 C C . ASP A 1 177 ? -3.426 -8.834 10.625 1.00 97.12 177 ASP A C 1
ATOM 1399 O O . ASP A 1 177 ? -4.244 -8.250 11.339 1.00 97.12 177 ASP A O 1
ATOM 1403 N N . TYR A 1 178 ? -3.615 -10.089 10.203 1.00 96.50 178 TYR A N 1
ATOM 1404 C CA . TYR A 1 178 ? -4.756 -10.916 10.591 1.00 96.50 178 TYR A CA 1
ATOM 1405 C C . TYR A 1 178 ? -4.821 -11.134 12.112 1.00 96.50 178 TYR A C 1
ATOM 1407 O O . TYR A 1 178 ? -5.838 -10.825 12.733 1.00 96.50 178 TYR A O 1
ATOM 1415 N N . GLN A 1 179 ? -3.723 -11.571 12.738 1.00 95.25 179 GLN A N 1
ATOM 1416 C CA . GLN A 1 179 ? -3.668 -11.784 14.193 1.00 95.25 179 GLN A CA 1
ATOM 1417 C C . GLN A 1 179 ? -3.932 -10.495 14.986 1.00 95.25 179 GLN A C 1
ATOM 1419 O O . GLN A 1 179 ? -4.612 -10.507 16.016 1.00 95.25 179 GLN A O 1
ATOM 1424 N N . VAL A 1 180 ? -3.416 -9.357 14.510 1.00 94.19 180 VAL A N 1
ATOM 1425 C CA . VAL A 1 180 ? -3.685 -8.047 15.119 1.00 94.19 180 VAL A CA 1
ATOM 1426 C C . VAL A 1 180 ? -5.169 -7.697 15.023 1.00 94.19 180 VAL A C 1
ATOM 1428 O O . VAL A 1 180 ? -5.752 -7.263 16.019 1.00 94.19 180 VAL A O 1
ATOM 1431 N N . ALA A 1 181 ? -5.791 -7.900 13.860 1.00 95.06 181 ALA A N 1
ATOM 1432 C CA . ALA A 1 181 ? -7.211 -7.632 13.659 1.00 95.06 181 ALA A CA 1
ATOM 1433 C C . ALA A 1 181 ? -8.093 -8.511 14.560 1.00 95.06 181 ALA A C 1
ATOM 1435 O O . ALA A 1 181 ? -8.987 -7.989 15.229 1.00 95.06 181 ALA A O 1
ATOM 1436 N N . GLU A 1 182 ? -7.804 -9.812 14.656 1.00 91.12 182 GLU A N 1
ATOM 1437 C CA . GLU A 1 182 ? -8.505 -10.726 15.566 1.00 91.12 182 GLU A CA 1
ATOM 1438 C C . GLU A 1 182 ? -8.402 -10.258 17.020 1.00 91.12 182 GLU A C 1
ATOM 1440 O O . GLU A 1 182 ? -9.423 -10.101 17.698 1.00 91.12 182 GLU A O 1
ATOM 1445 N N . ARG A 1 183 ? -7.186 -9.942 17.489 1.00 89.12 183 ARG A N 1
ATOM 1446 C CA . ARG A 1 183 ? -6.955 -9.442 18.851 1.00 89.12 183 ARG A CA 1
ATOM 1447 C C . ARG A 1 183 ? -7.777 -8.185 19.145 1.00 89.12 183 ARG A C 1
ATOM 1449 O O . ARG A 1 183 ? -8.390 -8.085 20.208 1.00 89.12 183 ARG A O 1
ATOM 1456 N N . LEU A 1 184 ? -7.782 -7.222 18.223 1.00 90.00 184 LEU A N 1
ATOM 1457 C CA . LEU A 1 184 ? -8.540 -5.976 18.362 1.00 90.00 184 LEU A CA 1
ATOM 1458 C C . LEU A 1 184 ? -10.051 -6.223 18.377 1.00 90.00 184 LEU A C 1
ATOM 1460 O O . LEU A 1 184 ? -10.742 -5.637 19.210 1.00 90.00 184 LEU A O 1
ATOM 1464 N N . SER A 1 185 ? -10.549 -7.124 17.526 1.00 93.50 185 SER A N 1
ATOM 1465 C CA . SER A 1 185 ? -11.975 -7.468 17.474 1.00 93.50 185 SER A CA 1
ATOM 1466 C C . SER A 1 185 ? -12.479 -8.054 18.798 1.00 93.50 185 SER A C 1
ATOM 1468 O O . SER A 1 185 ? -13.546 -7.684 19.287 1.00 93.50 185 SER A O 1
ATOM 1470 N N . LEU A 1 186 ? -11.676 -8.904 19.444 1.00 90.44 186 LEU A N 1
ATOM 1471 C CA . LEU A 1 186 ? -12.026 -9.506 20.726 1.00 90.44 186 LEU A CA 1
ATOM 1472 C C . LEU A 1 186 ? -12.016 -8.478 21.867 1.00 90.44 186 LEU A C 1
ATOM 1474 O O . LEU A 1 186 ? -12.896 -8.484 22.730 1.00 90.44 186 LEU A O 1
ATOM 1478 N N . ILE A 1 187 ? -11.051 -7.552 21.852 1.00 88.62 187 ILE A N 1
ATOM 1479 C CA . ILE A 1 187 ? -11.019 -6.419 22.786 1.00 88.62 187 ILE A CA 1
ATOM 1480 C C . ILE A 1 187 ? -12.287 -5.565 22.646 1.00 88.62 187 ILE A C 1
ATOM 1482 O O . ILE A 1 187 ? -12.860 -5.146 23.653 1.00 88.62 187 ILE A O 1
ATOM 1486 N N . GLU A 1 188 ? -12.717 -5.286 21.416 1.00 91.44 188 GLU A N 1
ATOM 1487 C CA . GLU A 1 188 ? -13.919 -4.498 21.140 1.00 91.44 188 GLU A CA 1
ATOM 1488 C C . GLU A 1 188 ? -15.186 -5.183 21.667 1.00 91.44 188 GLU A C 1
ATOM 1490 O O . GLU A 1 188 ? -15.970 -4.547 22.374 1.00 91.44 188 GLU A O 1
ATOM 1495 N N . GLN A 1 189 ? -15.347 -6.486 21.413 1.00 91.25 189 GLN A N 1
ATOM 1496 C CA . GLN A 1 189 ? -16.476 -7.272 21.925 1.00 91.25 189 GLN A CA 1
ATOM 1497 C C . GLN A 1 189 ? -16.551 -7.229 23.453 1.00 91.25 189 GLN A C 1
ATOM 1499 O O . GLN A 1 189 ? -17.598 -6.909 24.017 1.00 91.25 189 GLN A O 1
ATOM 1504 N N . TYR A 1 190 ? -15.424 -7.460 24.129 1.00 87.38 190 TYR A N 1
ATOM 1505 C CA . TYR A 1 190 ? -15.369 -7.428 25.588 1.00 87.38 190 TYR A CA 1
ATOM 1506 C C . TYR A 1 190 ? -15.706 -6.043 26.161 1.00 87.38 190 TYR A C 1
ATOM 1508 O O . TYR A 1 190 ? -16.439 -5.921 27.145 1.00 87.38 190 TYR A O 1
ATOM 1516 N N . LYS A 1 191 ? -15.202 -4.971 25.534 1.00 86.38 191 LYS A N 1
ATOM 1517 C CA . LYS A 1 191 ? -15.543 -3.593 25.922 1.00 86.38 191 LYS A CA 1
ATOM 1518 C C . LYS A 1 191 ? -17.040 -3.327 25.768 1.00 86.38 191 LYS A C 1
ATOM 1520 O O . LYS A 1 191 ? -17.641 -2.767 26.683 1.00 86.38 191 LYS A O 1
ATOM 1525 N N . ALA A 1 192 ? -17.639 -3.765 24.662 1.00 91.38 192 ALA A N 1
ATOM 1526 C CA . ALA A 1 192 ? -19.064 -3.594 24.405 1.00 91.38 192 ALA A CA 1
ATOM 1527 C C . ALA A 1 192 ? -19.938 -4.365 25.410 1.00 91.38 192 ALA A C 1
ATOM 1529 O O . ALA A 1 192 ? -20.957 -3.847 25.867 1.00 91.38 192 ALA A O 1
ATOM 1530 N N . GLU A 1 193 ? -19.548 -5.582 25.795 1.00 90.81 193 GLU A N 1
ATOM 1531 C CA . GLU A 1 193 ? -20.251 -6.356 26.825 1.00 90.81 193 GLU A CA 1
ATOM 1532 C C . GLU A 1 193 ? -20.202 -5.676 28.194 1.00 90.81 193 GLU A C 1
ATOM 1534 O O . GLU A 1 193 ? -21.242 -5.525 28.843 1.00 90.81 193 GLU A O 1
ATOM 1539 N N . ARG A 1 194 ? -19.025 -5.192 28.610 1.00 85.94 194 ARG A N 1
ATOM 1540 C CA . ARG A 1 194 ? -18.879 -4.441 29.864 1.00 85.94 194 ARG A CA 1
ATOM 1541 C C . ARG A 1 194 ? -19.728 -3.170 29.852 1.00 85.94 194 ARG A C 1
ATOM 1543 O O . ARG A 1 194 ? -20.407 -2.883 30.833 1.00 85.94 194 ARG A O 1
ATOM 1550 N N . GLU A 1 195 ? -19.720 -2.425 28.751 1.00 91.06 195 GLU A N 1
ATOM 1551 C CA . GLU A 1 195 ? -20.514 -1.201 28.614 1.00 91.06 195 GLU A CA 1
ATOM 1552 C C . GLU A 1 195 ? -22.021 -1.489 28.702 1.00 91.06 195 GLU A C 1
ATOM 1554 O O . GLU A 1 195 ? -22.760 -0.747 29.348 1.00 91.06 195 GLU A O 1
ATOM 1559 N N . ARG A 1 196 ? -22.495 -2.598 28.113 1.00 95.00 196 ARG A N 1
ATOM 1560 C CA . ARG A 1 196 ? -23.896 -3.035 28.252 1.00 95.00 196 ARG A CA 1
ATOM 1561 C C . ARG A 1 196 ? -24.260 -3.329 29.704 1.00 95.00 196 ARG A C 1
ATOM 1563 O O . ARG A 1 196 ? -25.326 -2.911 30.150 1.00 95.00 196 ARG A O 1
ATOM 1570 N N . GLN A 1 197 ? -23.388 -4.017 30.440 1.00 91.06 197 GLN A N 1
ATOM 1571 C CA . GLN A 1 197 ? -23.607 -4.298 31.861 1.00 91.06 197 GLN A CA 1
ATOM 1572 C C . GLN A 1 197 ? -23.619 -3.013 32.699 1.00 91.06 197 GLN A C 1
ATOM 1574 O O . GLN A 1 197 ? -24.504 -2.838 33.534 1.00 91.06 197 GLN A O 1
ATOM 1579 N N . GLN A 1 198 ? -22.684 -2.093 32.443 1.00 89.25 198 GLN A N 1
ATOM 1580 C CA . GLN A 1 198 ? -22.630 -0.792 33.117 1.00 89.25 198 GLN A CA 1
ATOM 1581 C C . GLN A 1 198 ? -23.907 0.021 32.879 1.00 89.25 198 GLN A C 1
ATOM 1583 O O . GLN A 1 198 ? -24.503 0.503 33.836 1.00 89.25 198 GLN A O 1
ATOM 1588 N N . LYS A 1 199 ? -24.388 0.087 31.632 1.00 95.69 199 LYS A N 1
ATOM 1589 C CA . LYS A 1 199 ? -25.637 0.780 31.277 1.00 95.69 199 LYS A CA 1
ATOM 1590 C C . LYS A 1 199 ? -26.854 0.243 32.031 1.00 95.69 199 LYS A C 1
ATOM 1592 O O . LYS A 1 199 ? -27.666 1.035 32.500 1.00 95.69 199 LYS A O 1
ATOM 1597 N N . LEU A 1 200 ? -26.978 -1.079 32.171 1.00 96.25 200 LEU A N 1
ATOM 1598 C CA . LEU A 1 200 ? -28.077 -1.688 32.930 1.00 96.25 200 LEU A CA 1
ATOM 1599 C C . LEU A 1 200 ? -28.011 -1.320 34.419 1.00 96.25 200 LEU A C 1
ATOM 1601 O O . LEU A 1 200 ? -29.030 -0.959 35.004 1.00 96.25 200 LEU A O 1
ATOM 1605 N N . ALA A 1 201 ? -26.819 -1.357 35.020 1.00 94.38 201 ALA A N 1
ATOM 1606 C CA . ALA A 1 201 ? -26.632 -0.978 36.420 1.00 94.38 201 ALA A CA 1
ATOM 1607 C C . ALA A 1 201 ? -26.940 0.511 36.663 1.00 94.38 201 ALA A C 1
ATOM 1609 O O . ALA A 1 201 ? -27.645 0.857 37.612 1.00 94.38 201 ALA A O 1
ATOM 1610 N N . GLU A 1 202 ? -26.466 1.393 35.779 1.00 94.06 202 GLU A N 1
ATOM 1611 C CA . GLU A 1 202 ? -26.780 2.823 35.827 1.00 94.06 202 GLU A CA 1
ATOM 1612 C C . GLU A 1 202 ? -28.289 3.074 35.703 1.00 94.06 202 GLU A C 1
ATOM 1614 O O . GLU A 1 202 ? -28.845 3.867 36.464 1.00 94.06 202 GLU A O 1
ATOM 1619 N N . GLU A 1 203 ? -28.978 2.378 34.792 1.00 95.19 203 GLU A N 1
ATOM 1620 C CA . GLU A 1 203 ? -30.428 2.501 34.623 1.00 95.19 203 GLU A CA 1
ATOM 1621 C C . GLU A 1 203 ? -31.201 2.058 35.876 1.00 95.19 203 GLU A C 1
ATOM 1623 O O . GLU A 1 203 ? -32.176 2.712 36.263 1.00 95.19 203 GLU A O 1
ATOM 1628 N N . GLU A 1 204 ? -30.767 0.989 36.549 1.00 95.25 204 GLU A N 1
ATOM 1629 C CA . GLU A 1 204 ? -31.376 0.521 37.798 1.00 95.25 204 GLU A CA 1
ATOM 1630 C C . GLU A 1 204 ? -31.217 1.521 38.947 1.00 95.25 204 GLU A C 1
ATOM 1632 O O . GLU A 1 204 ? -32.193 1.810 39.649 1.00 95.25 204 GLU A O 1
ATOM 1637 N N . GLU A 1 205 ? -30.023 2.085 39.131 1.00 94.12 205 GLU A N 1
ATOM 1638 C CA . GLU A 1 205 ? -29.773 3.124 40.138 1.00 94.12 205 GLU A CA 1
ATO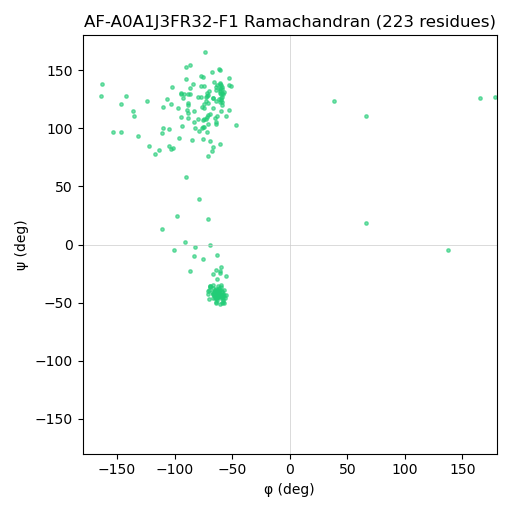M 1639 C C . GLU A 1 205 ? -30.612 4.371 39.855 1.00 94.12 205 GLU A C 1
ATOM 1641 O O . GLU A 1 205 ? -31.281 4.917 40.738 1.00 94.12 205 GLU A O 1
ATOM 1646 N N . LEU A 1 206 ? -30.690 4.759 38.585 1.00 94.88 206 LEU A N 1
ATOM 1647 C CA . LEU A 1 206 ? -31.512 5.874 38.145 1.00 94.88 206 LEU A CA 1
ATOM 1648 C C . LEU A 1 206 ? -33.006 5.583 38.391 1.00 94.88 206 LEU A C 1
ATOM 1650 O O . LEU A 1 206 ? -33.753 6.457 38.837 1.00 94.88 206 LEU A O 1
ATOM 1654 N N . ARG A 1 207 ? -33.460 4.340 38.191 1.00 95.69 207 ARG A N 1
ATOM 1655 C CA . ARG A 1 207 ? -34.831 3.910 38.508 1.00 95.69 207 ARG A CA 1
ATOM 1656 C C . ARG A 1 207 ? -35.126 3.969 40.009 1.00 95.69 207 ARG A C 1
ATOM 1658 O O . ARG A 1 207 ? -36.225 4.395 40.377 1.00 95.69 207 ARG A O 1
ATOM 1665 N N . LYS A 1 208 ? -34.184 3.577 40.873 1.00 96.12 208 LYS A N 1
ATOM 1666 C CA . LYS A 1 208 ? -34.323 3.692 42.338 1.00 96.12 208 LYS A CA 1
ATOM 1667 C C . LYS A 1 208 ? -34.410 5.152 42.768 1.00 96.12 208 LYS A C 1
ATOM 1669 O O . LYS A 1 208 ? -35.370 5.513 43.446 1.00 96.12 208 LYS A O 1
ATOM 1674 N N . LEU A 1 209 ? -33.488 5.991 42.295 1.00 94.75 209 LEU A N 1
ATOM 1675 C CA . LEU A 1 209 ? -33.461 7.420 42.601 1.00 94.75 209 LEU A CA 1
ATOM 1676 C C . LEU A 1 209 ? -34.750 8.111 42.141 1.00 94.75 209 LEU A C 1
ATOM 1678 O O . LEU A 1 209 ? -35.363 8.867 42.892 1.00 94.75 209 LEU A O 1
ATOM 1682 N N . ARG A 1 210 ? -35.230 7.784 40.933 1.00 95.44 210 ARG A N 1
ATOM 1683 C CA . ARG A 1 210 ? -36.525 8.264 40.427 1.00 95.44 210 ARG A CA 1
ATOM 1684 C C . ARG A 1 210 ? -37.682 7.859 41.331 1.00 95.44 210 ARG A C 1
ATOM 1686 O O . ARG A 1 210 ? -38.574 8.668 41.535 1.00 95.44 210 ARG A O 1
ATOM 1693 N N . LYS A 1 211 ? -37.691 6.630 41.856 1.00 95.62 211 LYS A N 1
ATOM 1694 C CA . LYS A 1 211 ? -38.744 6.144 42.760 1.00 95.62 211 LYS A CA 1
ATOM 1695 C C . LYS A 1 211 ? -38.696 6.836 44.125 1.00 95.62 211 LYS A C 1
ATOM 1697 O O . LYS A 1 211 ? -39.748 7.082 44.708 1.00 95.62 211 LYS A O 1
ATOM 1702 N N . GLU A 1 212 ? -37.503 7.123 44.636 1.00 93.31 212 GLU A N 1
ATOM 1703 C CA . GLU A 1 212 ? -37.299 7.804 45.918 1.00 93.31 212 GLU A CA 1
ATOM 1704 C C . GLU A 1 212 ? -37.689 9.285 45.864 1.00 93.31 212 GLU A C 1
ATOM 1706 O O . GLU A 1 212 ? -38.345 9.778 46.776 1.00 93.31 212 GLU A O 1
ATOM 1711 N N . MET A 1 213 ? -37.368 9.960 44.758 1.00 92.38 213 MET A N 1
ATOM 1712 C CA . MET A 1 213 ? -37.707 11.363 44.492 1.00 92.38 213 MET A CA 1
ATOM 1713 C C . MET A 1 213 ? -39.218 11.642 44.398 1.00 92.38 213 MET A C 1
ATOM 1715 O O . MET A 1 213 ? -39.616 12.803 44.317 1.00 92.38 213 MET A O 1
ATOM 1719 N N . ILE A 1 214 ? -40.073 10.612 44.382 1.00 93.00 214 ILE A N 1
ATOM 1720 C CA . ILE A 1 214 ? -41.531 10.776 44.344 1.00 93.00 214 ILE A CA 1
ATOM 1721 C C . ILE A 1 214 ? -42.024 11.184 45.743 1.00 93.00 214 ILE A C 1
ATOM 1723 O O . ILE A 1 214 ? -41.895 10.391 46.683 1.00 93.00 214 ILE A O 1
ATOM 1727 N N . PRO A 1 215 ? -42.643 12.372 45.903 1.00 92.50 215 PRO A N 1
ATOM 1728 C CA . PRO A 1 215 ? -43.194 12.798 47.184 1.00 92.50 215 PRO A CA 1
ATOM 1729 C C . PRO A 1 215 ? -44.243 11.803 47.693 1.00 92.50 215 PRO A C 1
ATOM 1731 O O . PRO A 1 215 ? -45.195 11.470 46.986 1.00 92.50 215 PRO A O 1
ATOM 1734 N N . LYS A 1 216 ? -44.082 11.327 48.931 1.00 90.19 216 LYS A N 1
ATOM 1735 C CA . LYS A 1 216 ? -45.046 10.429 49.581 1.00 90.19 216 LYS A CA 1
ATOM 1736 C C . LYS A 1 216 ? -46.057 11.246 50.378 1.00 90.19 216 LYS A C 1
ATOM 1738 O O . LYS A 1 216 ? -45.669 12.096 51.177 1.00 90.19 216 LYS A O 1
ATOM 1743 N N . ALA A 1 217 ? -47.345 10.978 50.177 1.00 90.56 217 ALA A N 1
ATOM 1744 C CA . ALA A 1 217 ? -48.403 11.615 50.953 1.00 90.56 217 ALA A CA 1
ATOM 1745 C C . ALA A 1 217 ? -48.330 11.179 52.424 1.00 90.56 217 ALA A C 1
ATOM 1747 O O . ALA A 1 217 ? -48.095 10.005 52.719 1.00 90.56 217 ALA A O 1
ATOM 1748 N N . GLN A 1 218 ? -48.547 12.120 53.343 1.00 90.56 218 GLN A N 1
ATOM 1749 C CA . GLN A 1 218 ? -48.722 11.784 54.752 1.00 90.56 218 GLN A CA 1
ATOM 1750 C C . GLN A 1 218 ? -50.119 11.194 54.981 1.00 90.56 218 GLN A C 1
ATOM 1752 O O . GLN A 1 218 ? -51.067 11.615 54.310 1.00 90.56 218 GLN A O 1
ATOM 1757 N N . PRO A 1 219 ? -50.260 10.217 55.896 1.00 91.25 219 PRO A N 1
ATOM 1758 C CA . PRO A 1 219 ? -51.562 9.646 56.200 1.00 91.25 219 PRO A CA 1
ATOM 1759 C C . PRO A 1 219 ? -52.491 10.736 56.727 1.00 91.25 219 PRO A C 1
ATOM 1761 O O . PRO A 1 219 ? -52.086 11.591 57.518 1.00 91.25 219 PRO A O 1
ATOM 1764 N N . THR A 1 220 ? -53.745 10.695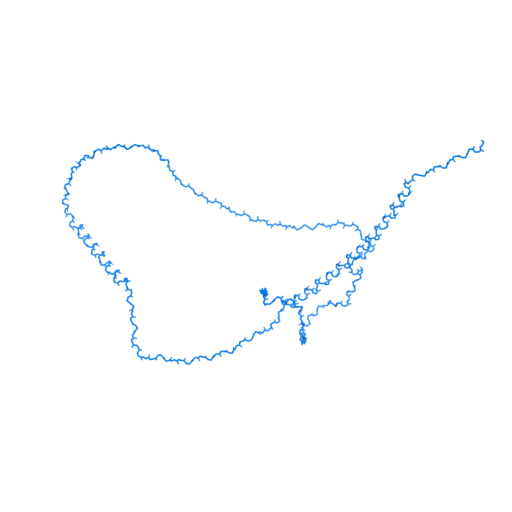 56.283 1.00 91.62 220 THR A N 1
ATOM 1765 C CA . THR A 1 220 ? -54.779 11.576 56.816 1.00 91.62 220 THR A CA 1
ATOM 1766 C C . THR A 1 220 ? -54.914 11.313 58.316 1.00 91.62 220 THR A C 1
ATOM 1768 O O . THR A 1 220 ? -55.038 10.147 58.702 1.00 91.62 220 THR A O 1
ATOM 1771 N N . PRO A 1 221 ? -54.883 12.350 59.167 1.00 92.69 221 PRO A N 1
ATOM 1772 C CA . PRO A 1 221 ? -55.120 12.187 60.596 1.00 92.69 221 PRO A CA 1
ATOM 1773 C C . PRO A 1 221 ? -56.439 11.442 60.849 1.00 92.69 221 PRO A C 1
ATOM 1775 O O . PRO A 1 221 ? -57.402 11.634 60.109 1.00 92.69 221 PRO A O 1
ATOM 1778 N N . TYR A 1 222 ? -56.494 10.586 61.873 1.00 88.38 222 TYR A N 1
ATOM 1779 C CA . TYR A 1 222 ? -57.742 9.918 62.256 1.00 88.38 222 TYR A CA 1
ATOM 1780 C C . TYR A 1 222 ? -58.687 10.926 62.927 1.00 88.38 222 TYR A C 1
ATOM 1782 O O . TYR A 1 222 ? -58.290 11.592 63.884 1.00 88.38 222 TYR A O 1
ATOM 1790 N N . PHE A 1 223 ? -59.927 11.023 62.436 1.00 87.06 223 PHE A N 1
ATOM 1791 C CA . PHE A 1 223 ? -60.937 11.993 62.887 1.00 87.06 223 PHE A CA 1
ATOM 1792 C C . PHE A 1 223 ? -62.117 11.363 63.656 1.00 87.06 223 PHE A C 1
ATOM 1794 O O . PHE A 1 223 ? -63.101 12.048 63.904 1.00 87.06 223 PHE A O 1
ATOM 1801 N N . ASP A 1 224 ? -62.025 10.100 64.084 1.00 86.19 224 ASP A N 1
ATOM 1802 C CA . ASP A 1 224 ? -63.134 9.364 64.727 1.00 86.19 224 ASP A CA 1
ATOM 1803 C C . ASP A 1 224 ? -63.356 9.720 66.223 1.00 86.19 224 ASP A C 1
ATOM 1805 O O . ASP A 1 224 ? -63.608 8.838 67.044 1.00 86.19 224 ASP A O 1
ATOM 1809 N N . ARG A 1 225 ? -63.231 10.998 66.611 1.00 69.62 225 ARG A N 1
ATOM 1810 C CA . ARG A 1 225 ? -63.526 11.495 67.972 1.00 69.62 225 ARG A CA 1
ATOM 1811 C 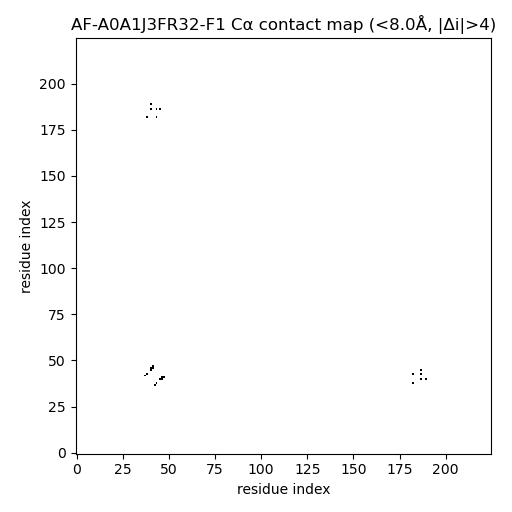C . ARG A 1 225 ? -64.815 12.298 68.040 1.00 69.62 225 ARG A C 1
ATOM 1813 O O . ARG A 1 225 ? -65.040 13.120 67.129 1.00 69.62 225 ARG A O 1
#